Protein AF-A0A8D8J1U3-F1 (afdb_monomer_lite)

Organism: Culex pipiens (NCBI:txid7175)

Structure (mmCIF, N/CA/C/O backbone):
data_AF-A0A8D8J1U3-F1
#
_entry.id   AF-A0A8D8J1U3-F1
#
loop_
_atom_site.group_PDB
_atom_site.id
_atom_site.type_symbol
_atom_site.label_atom_id
_atom_site.label_alt_id
_atom_site.label_comp_id
_atom_site.label_asym_id
_atom_site.label_entity_id
_atom_site.label_seq_id
_atom_site.pdbx_PDB_ins_code
_atom_site.Cartn_x
_atom_site.Cartn_y
_atom_site.Cartn_z
_atom_site.occupancy
_atom_site.B_iso_or_equiv
_atom_site.auth_seq_id
_atom_site.auth_comp_id
_atom_site.auth_asym_id
_atom_site.auth_atom_id
_atom_site.pdbx_PDB_model_num
ATOM 1 N N . LEU A 1 1 ? -10.192 8.314 41.904 1.00 69.25 1 LEU A N 1
ATOM 2 C CA . LEU A 1 1 ? -10.996 7.248 41.257 1.00 69.25 1 LEU A CA 1
ATOM 3 C C . LEU A 1 1 ? -12.401 7.172 41.853 1.00 69.25 1 LEU A C 1
ATOM 5 O O . LEU A 1 1 ? -13.359 7.130 41.095 1.00 69.25 1 LEU A O 1
ATOM 9 N N . GLU A 1 2 ? -12.532 7.278 43.176 1.00 72.19 2 GLU A N 1
ATOM 10 C CA . GLU A 1 2 ? -13.801 7.227 43.930 1.00 72.19 2 GLU A CA 1
ATOM 11 C C . GLU A 1 2 ? -14.881 8.234 43.493 1.00 72.19 2 GLU A C 1
ATOM 13 O O . GLU A 1 2 ? -16.067 7.932 43.546 1.00 72.19 2 GLU A O 1
ATOM 18 N N . LEU A 1 3 ? -14.495 9.419 43.008 1.00 74.94 3 LEU A N 1
ATOM 19 C CA . LEU A 1 3 ? -15.445 10.458 42.583 1.00 74.94 3 LEU A CA 1
ATOM 20 C C . LEU A 1 3 ? -15.990 10.263 41.161 1.00 74.94 3 LEU A C 1
ATOM 22 O O . LEU A 1 3 ? -16.929 10.961 40.770 1.00 74.94 3 LEU A O 1
ATOM 26 N N . ILE A 1 4 ? -15.405 9.354 40.372 1.00 74.81 4 ILE A N 1
ATOM 27 C CA . ILE A 1 4 ? -15.775 9.169 38.964 1.00 74.81 4 ILE A CA 1
ATOM 28 C C . ILE A 1 4 ? -17.198 8.597 38.834 1.00 74.81 4 ILE A C 1
ATOM 30 O O . ILE A 1 4 ? -17.978 9.230 38.126 1.00 74.81 4 ILE A O 1
ATOM 34 N N . PRO A 1 5 ? -17.604 7.511 39.533 1.00 72.62 5 PRO A N 1
ATOM 35 C CA . PRO A 1 5 ? -18.953 6.941 39.415 1.00 72.62 5 PRO A CA 1
ATOM 36 C C . PRO A 1 5 ? -20.090 7.943 39.656 1.00 72.62 5 PRO A C 1
ATOM 38 O O . PRO A 1 5 ? -21.087 7.920 38.943 1.00 72.62 5 PRO A O 1
ATOM 41 N N . GLY A 1 6 ? -19.926 8.861 40.615 1.00 74.31 6 GLY A N 1
ATOM 42 C CA . GLY A 1 6 ? -20.932 9.881 40.935 1.00 74.31 6 GLY A CA 1
ATOM 43 C C . GLY A 1 6 ? -20.959 11.080 39.982 1.00 74.31 6 GLY A C 1
ATOM 44 O O . GLY A 1 6 ? -21.866 11.902 40.064 1.00 74.31 6 GLY A O 1
ATOM 45 N N . ASN A 1 7 ? -19.975 11.212 39.086 1.00 81.50 7 ASN A N 1
ATOM 46 C CA . ASN A 1 7 ? -19.826 12.378 38.212 1.00 81.50 7 ASN A CA 1
ATOM 47 C C . ASN A 1 7 ? -19.706 12.028 36.720 1.00 81.50 7 ASN A C 1
ATOM 49 O O . ASN A 1 7 ? -19.487 12.942 35.931 1.00 81.50 7 ASN A O 1
ATOM 53 N N . VAL A 1 8 ? -19.868 10.759 36.307 1.00 79.94 8 VAL A N 1
ATOM 54 C CA . VAL A 1 8 ? -19.662 10.300 34.908 1.00 79.94 8 VAL A CA 1
ATOM 55 C C . VAL A 1 8 ? -20.459 11.124 33.884 1.00 79.94 8 VAL A C 1
ATOM 57 O O . VAL A 1 8 ? -19.970 11.385 32.787 1.00 79.94 8 VAL A O 1
ATOM 60 N N . SER A 1 9 ? -21.644 11.612 34.260 1.00 78.19 9 SER A N 1
ATOM 61 C CA . SER A 1 9 ? -22.495 12.463 33.417 1.00 78.19 9 SER A CA 1
ATOM 62 C C . SER A 1 9 ? -21.903 13.849 33.116 1.00 78.19 9 SER A C 1
ATOM 64 O O . SER A 1 9 ? -22.284 14.476 32.126 1.00 78.19 9 SER A O 1
ATOM 66 N N . LYS A 1 10 ? -20.939 14.334 33.912 1.00 84.00 10 LYS A N 1
ATOM 67 C CA . LYS A 1 10 ? -20.234 15.611 33.703 1.00 84.00 10 LYS A CA 1
ATOM 68 C C . LYS A 1 10 ? -19.134 15.447 32.652 1.00 84.00 10 LYS A C 1
ATOM 70 O O . LYS A 1 10 ? -17.944 15.412 32.967 1.00 84.00 10 LYS A O 1
ATOM 75 N N . LYS A 1 11 ? -19.549 15.341 31.386 1.00 78.62 11 LYS A N 1
ATOM 76 C CA . LYS A 1 11 ? -18.691 15.000 30.231 1.00 78.62 11 LYS A CA 1
ATOM 77 C C . LYS A 1 11 ? -17.462 15.898 30.096 1.00 78.62 11 LYS A C 1
ATOM 79 O O . LYS A 1 11 ? -16.369 15.393 29.863 1.00 78.62 11 LYS A O 1
ATOM 84 N N . GLU A 1 12 ? -17.636 17.200 30.301 1.00 81.38 12 GLU A N 1
ATOM 85 C CA . GLU A 1 12 ? -16.571 18.206 30.178 1.00 81.38 12 GLU A CA 1
ATOM 86 C C . GLU A 1 12 ? -15.491 18.088 31.260 1.00 81.38 12 GLU A C 1
ATOM 88 O O . GLU A 1 12 ? -14.360 18.507 31.047 1.00 81.38 12 GLU A O 1
ATOM 93 N N . LEU A 1 13 ? -15.814 17.472 32.401 1.00 83.12 13 LEU A N 1
ATOM 94 C CA . LEU A 1 13 ? -14.871 17.262 33.495 1.00 83.12 13 LEU A CA 1
ATOM 95 C C . LEU A 1 13 ? -14.244 15.867 33.426 1.00 83.12 13 LEU A C 1
ATOM 97 O O . LEU A 1 13 ? -13.027 15.714 33.493 1.00 83.12 13 LEU A O 1
ATOM 101 N N . ILE A 1 14 ? -15.076 14.833 33.290 1.00 85.38 14 ILE A N 1
ATOM 102 C CA . ILE A 1 14 ? -14.622 13.445 33.394 1.00 85.38 14 ILE A CA 1
ATOM 103 C C . ILE A 1 14 ? -13.791 13.034 32.186 1.00 85.38 14 ILE A C 1
ATOM 105 O O . ILE A 1 14 ? -12.773 12.369 32.357 1.00 85.38 14 ILE A O 1
ATOM 109 N N . TYR A 1 15 ? -14.174 13.436 30.974 1.00 83.69 15 TYR A N 1
ATOM 110 C CA . TYR A 1 15 ? -13.495 12.964 29.768 1.00 83.69 15 TYR A CA 1
ATOM 111 C C . TYR A 1 15 ? -12.031 13.447 29.674 1.00 83.69 15 TYR A C 1
ATOM 113 O O . TYR A 1 15 ? -11.146 12.608 29.468 1.00 83.69 15 TYR A O 1
ATOM 121 N N . PRO A 1 16 ? -11.719 14.738 29.923 1.00 87.12 16 PRO A N 1
ATOM 122 C CA . PRO A 1 16 ? -10.331 15.197 29.985 1.00 87.12 16 PRO A CA 1
ATOM 123 C C . PRO A 1 16 ? -9.544 14.606 31.159 1.00 87.12 16 PRO A C 1
ATOM 125 O O . PRO A 1 16 ? -8.379 14.237 31.000 1.00 87.12 16 PRO A O 1
ATOM 128 N N . LEU A 1 17 ? -10.174 14.435 32.329 1.00 87.25 17 LEU A N 1
ATOM 129 C CA . LEU A 1 17 ? -9.529 13.783 33.474 1.00 87.25 17 LEU A CA 1
ATOM 130 C C . LEU A 1 17 ? -9.151 12.332 33.165 1.00 87.25 17 LEU A C 1
ATOM 132 O O . LEU A 1 17 ? -8.062 11.897 33.534 1.00 87.25 17 LEU A O 1
ATOM 136 N N . MET A 1 18 ? -10.004 11.598 32.444 1.00 87.06 18 MET A N 1
ATOM 137 C CA . MET A 1 18 ? -9.681 10.251 31.973 1.00 87.06 18 MET A CA 1
ATOM 138 C C . MET A 1 18 ? -8.465 10.263 31.044 1.00 87.06 18 MET A C 1
ATOM 140 O O . MET A 1 18 ? -7.587 9.415 31.183 1.00 87.06 18 MET A O 1
ATOM 144 N N . ASN A 1 19 ? -8.371 11.243 30.142 1.00 88.06 19 ASN A N 1
ATOM 145 C CA . ASN A 1 19 ? -7.230 11.393 29.238 1.00 88.06 19 ASN A CA 1
ATOM 146 C C . ASN A 1 19 ? -5.912 11.566 30.006 1.00 88.06 19 ASN A C 1
ATOM 148 O O . ASN A 1 19 ? -4.945 10.847 29.750 1.00 88.06 19 ASN A O 1
ATOM 152 N N . VAL A 1 20 ? -5.903 12.448 31.009 1.00 88.81 20 VAL A N 1
ATOM 153 C CA . VAL A 1 20 ? -4.740 12.660 31.885 1.00 88.81 20 VAL A CA 1
ATOM 154 C C . VAL A 1 20 ? -4.438 11.414 32.722 1.00 88.81 20 VAL A C 1
ATOM 156 O O . VAL A 1 20 ? -3.278 11.021 32.843 1.00 88.81 20 VAL A O 1
ATOM 159 N N . ALA A 1 21 ? -5.460 10.753 33.270 1.00 87.94 21 ALA A N 1
ATOM 160 C CA . ALA A 1 21 ? -5.293 9.544 34.072 1.00 87.94 21 ALA A CA 1
ATOM 161 C C . ALA A 1 21 ? -4.656 8.399 33.265 1.00 87.94 21 ALA A C 1
ATOM 163 O O . ALA A 1 21 ? -3.746 7.729 33.756 1.00 87.94 21 ALA A O 1
ATOM 164 N N . PHE A 1 22 ? -5.067 8.209 32.008 1.00 89.62 22 PHE A N 1
ATOM 165 C CA . PHE A 1 22 ? -4.421 7.252 31.110 1.00 89.62 22 PHE A CA 1
ATOM 166 C C . PHE A 1 22 ? -2.987 7.655 30.768 1.00 89.62 22 PHE A C 1
ATOM 168 O O . PHE A 1 22 ? -2.094 6.813 30.824 1.00 89.62 22 PHE A O 1
ATOM 175 N N . GLN A 1 23 ? -2.736 8.938 30.493 1.00 88.50 23 GLN A N 1
ATOM 176 C CA . GLN A 1 23 ? -1.386 9.437 30.217 1.00 88.50 23 GLN A CA 1
ATOM 177 C C . GLN A 1 23 ? -0.432 9.223 31.404 1.00 88.50 23 GLN A C 1
ATOM 179 O O . GLN A 1 23 ? 0.741 8.906 31.219 1.00 88.50 23 GLN A O 1
ATOM 184 N N . LYS A 1 24 ? -0.936 9.352 32.635 1.00 89.44 24 LYS A N 1
ATOM 185 C CA . LYS A 1 24 ? -0.189 9.102 33.876 1.00 89.44 24 LYS A CA 1
ATOM 186 C C . LYS A 1 24 ? -0.182 7.632 34.300 1.00 89.44 24 LYS A C 1
ATOM 188 O O . LYS A 1 24 ? 0.316 7.325 35.376 1.00 89.44 24 LYS A O 1
ATOM 193 N N . SER A 1 25 ? -0.686 6.722 33.460 1.00 85.06 25 SER A N 1
ATOM 194 C CA . SER A 1 25 ? -0.723 5.278 33.730 1.00 85.06 25 SER A CA 1
ATOM 195 C C . SER A 1 25 ? -1.452 4.904 35.032 1.00 85.06 25 SER A C 1
ATOM 197 O O . SER A 1 25 ? -1.127 3.898 35.652 1.00 85.06 25 SER A O 1
ATOM 199 N N . VAL A 1 26 ? -2.468 5.676 35.437 1.00 83.81 26 VAL A N 1
ATOM 200 C CA . VAL A 1 26 ? -3.257 5.416 36.662 1.00 83.81 26 VAL A CA 1
ATOM 201 C C . VAL A 1 26 ? -3.980 4.066 36.588 1.00 83.81 26 VAL A C 1
ATOM 203 O O . VAL A 1 26 ? -4.122 3.375 37.588 1.00 83.81 26 VAL A O 1
ATOM 206 N N . PHE A 1 27 ? -4.381 3.653 35.385 1.00 81.06 27 PHE A N 1
ATOM 207 C CA . PHE A 1 27 ? -5.052 2.378 35.123 1.00 81.06 27 PHE A CA 1
ATOM 208 C C . PHE A 1 27 ? -4.084 1.278 34.655 1.00 81.06 27 PHE A C 1
ATOM 210 O O . PHE A 1 27 ? -4.455 0.442 33.836 1.00 81.06 27 PHE A O 1
ATOM 217 N N . LYS A 1 28 ? -2.808 1.289 35.063 1.00 74.56 28 LYS A N 1
ATOM 218 C CA . LYS A 1 28 ? -1.838 0.286 34.578 1.00 74.56 28 LYS A CA 1
ATOM 219 C C . LYS A 1 28 ? -2.132 -1.125 35.098 1.00 74.56 28 LYS A C 1
ATOM 221 O O . LYS A 1 28 ? -1.905 -2.085 34.372 1.00 74.56 28 LYS A O 1
ATOM 226 N N . GLU A 1 29 ? -2.656 -1.234 36.314 1.00 73.88 29 GLU A N 1
ATOM 227 C CA . GLU A 1 29 ? -3.068 -2.503 36.916 1.00 73.88 29 GLU A CA 1
ATOM 228 C C . GLU A 1 29 ? -4.537 -2.795 36.585 1.00 73.88 29 GLU A C 1
ATOM 230 O O . GLU A 1 29 ? -5.419 -1.966 36.832 1.00 73.88 29 GLU A O 1
ATOM 235 N N . ASP A 1 30 ? -4.810 -3.975 36.026 1.00 70.31 30 ASP A N 1
ATOM 236 C CA . ASP A 1 30 ? -6.160 -4.424 35.671 1.00 70.31 30 ASP A CA 1
ATOM 237 C C . ASP A 1 30 ? -6.896 -4.985 36.899 1.00 70.31 30 ASP A C 1
ATOM 239 O O . ASP A 1 30 ? -7.202 -6.176 36.982 1.00 70.31 30 ASP A O 1
ATOM 243 N N . SER A 1 31 ? -7.195 -4.117 37.869 1.00 81.31 31 SER A N 1
ATOM 244 C CA . SER A 1 31 ? -8.085 -4.469 38.977 1.00 81.31 31 SER A CA 1
ATOM 245 C C . SER A 1 31 ? -9.537 -4.581 38.490 1.00 81.31 31 SER A C 1
ATOM 247 O O . SER A 1 31 ? -9.969 -3.878 37.570 1.00 81.31 31 SER A O 1
ATOM 249 N N . GLU A 1 32 ? -10.329 -5.457 39.114 1.00 80.56 32 GLU A N 1
ATOM 250 C CA . GLU A 1 32 ? -11.758 -5.594 38.788 1.00 80.56 32 GLU A CA 1
ATOM 251 C C . GLU A 1 32 ? -12.541 -4.292 39.031 1.00 80.56 32 GLU A C 1
ATOM 253 O O . GLU A 1 32 ? -13.491 -3.980 38.310 1.00 80.56 32 GLU A O 1
ATOM 258 N N . GLU A 1 33 ? -12.104 -3.478 39.991 1.00 81.56 33 GLU A N 1
ATOM 259 C CA . GLU A 1 33 ? -12.660 -2.146 40.235 1.00 81.56 33 GLU A CA 1
ATOM 260 C C . GLU A 1 33 ? -12.375 -1.188 39.075 1.00 81.56 33 GLU A C 1
ATOM 262 O O . GLU A 1 33 ? -13.284 -0.493 38.612 1.00 81.56 33 GLU A O 1
ATOM 267 N N . HIS A 1 34 ? -11.148 -1.195 38.540 1.00 84.88 34 HIS A N 1
ATOM 268 C CA . HIS A 1 34 ? -10.800 -0.413 37.356 1.00 84.88 34 HIS A CA 1
ATOM 269 C C . HIS A 1 34 ? -11.624 -0.850 36.144 1.00 84.88 34 HIS A C 1
ATOM 271 O O . HIS A 1 34 ? -12.160 0.005 35.440 1.00 84.88 34 HIS A O 1
ATOM 277 N N . LYS A 1 35 ? -11.801 -2.157 35.918 1.00 84.00 35 LYS A N 1
ATOM 278 C CA . LYS A 1 35 ? -12.619 -2.661 34.801 1.00 84.00 35 LYS A CA 1
ATOM 279 C C . LYS A 1 35 ? -14.074 -2.212 34.902 1.00 84.00 35 LYS A C 1
ATOM 281 O O . LYS A 1 35 ? -14.620 -1.718 33.916 1.00 84.00 35 LYS A O 1
ATOM 286 N N . LYS A 1 36 ? -14.692 -2.330 36.084 1.00 85.62 36 LYS A N 1
ATOM 287 C CA . LYS A 1 36 ? -16.069 -1.861 36.318 1.00 85.62 36 LYS A CA 1
ATOM 288 C C . LYS A 1 36 ? -16.195 -0.361 36.079 1.00 85.62 36 LYS A C 1
ATOM 290 O O . LYS A 1 36 ? -17.097 0.070 35.366 1.00 85.62 36 LYS A O 1
ATOM 295 N N . LEU A 1 37 ? -15.268 0.424 36.625 1.00 86.06 37 LEU A N 1
ATOM 296 C CA . LEU A 1 37 ? -15.264 1.873 36.463 1.00 86.06 37 LEU A CA 1
ATOM 297 C C . LEU A 1 37 ? -15.149 2.283 34.992 1.00 86.06 37 LEU A C 1
ATOM 299 O O . LEU A 1 37 ? -15.943 3.087 34.503 1.00 86.06 37 LEU A O 1
ATOM 303 N N . LEU A 1 38 ? -14.174 1.710 34.285 1.00 87.94 38 LEU A N 1
ATOM 304 C CA . LEU A 1 38 ? -13.953 1.972 32.869 1.00 87.94 38 LEU A CA 1
ATOM 305 C C . LEU A 1 38 ? -15.145 1.521 32.018 1.00 87.94 38 LEU A C 1
ATOM 307 O O . LEU A 1 38 ? -15.498 2.216 31.072 1.00 87.94 38 LEU A O 1
ATOM 311 N N . GLY A 1 39 ? -15.808 0.420 32.382 1.00 87.31 39 GLY A N 1
ATOM 312 C CA . GLY A 1 39 ? -17.051 -0.027 31.752 1.00 87.31 39 GLY A CA 1
ATOM 313 C C . GLY A 1 39 ? -18.181 0.998 31.883 1.00 87.31 39 GLY A C 1
ATOM 314 O O . GLY A 1 39 ? -18.812 1.343 30.885 1.00 87.31 39 GLY A O 1
ATOM 315 N N . THR A 1 40 ? -18.398 1.549 33.081 1.00 87.06 40 THR A N 1
ATOM 316 C CA . THR A 1 40 ? -19.396 2.611 33.311 1.00 87.06 40 THR A CA 1
ATOM 317 C C . THR A 1 40 ? -19.084 3.862 32.491 1.00 87.06 40 THR A C 1
ATOM 319 O O . THR A 1 40 ? -19.964 4.403 31.823 1.00 87.06 40 THR A O 1
ATOM 322 N N . VAL A 1 41 ? -17.819 4.291 32.490 1.00 87.62 41 VAL A N 1
ATOM 323 C CA . VAL A 1 41 ? -17.342 5.426 31.686 1.00 87.62 41 VAL A CA 1
ATOM 324 C C . VAL A 1 41 ? -17.565 5.155 30.196 1.00 87.62 41 VAL A C 1
ATOM 326 O O . VAL A 1 41 ? -18.148 5.978 29.494 1.00 87.62 41 VAL A O 1
ATOM 329 N N . TYR A 1 42 ? -17.159 3.987 29.702 1.00 89.69 42 TYR A N 1
ATOM 330 C CA . TYR A 1 42 ? -17.329 3.611 28.303 1.00 89.69 42 TYR A CA 1
ATOM 331 C C . TYR A 1 42 ? -18.798 3.637 27.880 1.00 89.69 42 TYR A C 1
ATOM 333 O O . TYR A 1 42 ? -19.106 4.230 26.850 1.00 89.69 42 TYR A O 1
ATOM 341 N N . ASN A 1 43 ? -19.705 3.068 28.675 1.00 89.19 43 ASN A N 1
ATOM 342 C CA . ASN A 1 43 ? -21.131 3.027 28.349 1.00 89.19 43 ASN A CA 1
ATOM 343 C C . ASN A 1 43 ? -21.739 4.429 28.187 1.00 89.19 43 ASN A C 1
ATOM 345 O O . ASN A 1 43 ? -22.501 4.650 27.246 1.00 89.19 43 ASN A O 1
ATOM 349 N N . GLU A 1 44 ? -21.345 5.391 29.025 1.00 88.75 44 GLU A N 1
ATOM 350 C CA . GLU A 1 44 ? -21.799 6.785 28.912 1.00 88.75 44 GLU A CA 1
ATOM 351 C C . GLU A 1 44 ? -21.265 7.478 27.642 1.00 88.75 44 GLU A C 1
ATOM 353 O O . GLU A 1 44 ? -21.970 8.249 26.980 1.00 88.75 44 GLU A O 1
ATOM 358 N N . PHE A 1 45 ? -20.012 7.199 27.263 1.00 88.69 45 PHE A N 1
ATOM 359 C CA . PHE A 1 45 ? -19.344 7.858 26.133 1.00 88.69 45 PHE A CA 1
ATOM 360 C C . PHE A 1 45 ? -19.438 7.092 24.803 1.00 88.69 45 PHE A C 1
ATOM 362 O O . PHE A 1 45 ? -19.083 7.638 23.756 1.00 88.69 45 PHE A O 1
ATOM 369 N N . LYS A 1 46 ? -19.969 5.864 24.800 1.00 88.81 46 LYS A N 1
ATOM 370 C CA . LYS A 1 46 ? -20.035 4.954 23.643 1.00 88.81 46 LYS A CA 1
ATOM 371 C C . LYS A 1 46 ? -20.670 5.587 22.406 1.00 88.81 46 LYS A C 1
ATOM 373 O O . LYS A 1 46 ? -20.128 5.489 21.308 1.00 88.81 46 LYS A O 1
ATOM 378 N N . SER A 1 47 ? -21.796 6.281 22.576 1.00 87.44 47 SER A N 1
ATOM 379 C CA . SER A 1 47 ? -22.484 6.974 21.474 1.00 87.44 47 SER A CA 1
ATOM 380 C C . SER A 1 47 ? -21.607 8.055 20.830 1.00 87.44 47 SER A C 1
ATOM 382 O O . SER A 1 47 ? -21.574 8.194 19.606 1.00 87.44 47 SER A O 1
ATOM 384 N N . GLY A 1 48 ? -20.854 8.797 21.647 1.00 86.94 48 GLY A N 1
ATOM 385 C CA . GLY A 1 48 ? -19.910 9.805 21.173 1.00 86.94 48 GLY A CA 1
ATOM 386 C C . GLY A 1 48 ? -18.717 9.187 20.451 1.00 86.94 48 GLY A C 1
ATOM 387 O O . GLY A 1 48 ? -18.408 9.611 19.343 1.00 86.94 48 GLY A O 1
ATOM 388 N N . LEU A 1 49 ? -18.128 8.131 21.020 1.00 87.88 49 LEU A N 1
ATOM 389 C CA . LEU A 1 49 ? -17.041 7.362 20.405 1.00 87.88 49 LEU A CA 1
ATOM 390 C C . LEU A 1 49 ? -17.430 6.821 19.026 1.00 87.88 49 LEU A C 1
ATOM 392 O O . LEU A 1 49 ? -16.716 7.050 18.052 1.00 87.88 49 LEU A O 1
ATOM 396 N N . ASN A 1 50 ? -18.596 6.181 18.914 1.00 88.38 50 ASN A N 1
ATOM 397 C CA . ASN A 1 50 ? -19.082 5.650 17.640 1.00 88.38 50 ASN A CA 1
ATOM 398 C C . ASN A 1 50 ? -19.290 6.762 16.600 1.00 88.38 50 ASN A C 1
ATOM 400 O O . ASN A 1 50 ? -18.938 6.590 15.434 1.00 88.38 50 ASN A O 1
ATOM 404 N N . LYS A 1 51 ? -19.783 7.940 17.011 1.00 87.50 51 LYS A N 1
ATOM 405 C CA . LYS A 1 51 ? -19.872 9.109 16.120 1.00 87.50 51 LYS A CA 1
ATOM 406 C C . LYS A 1 51 ? -18.494 9.622 15.698 1.00 87.50 51 LYS A C 1
ATOM 408 O O . LYS A 1 51 ? -18.332 9.955 14.531 1.00 87.50 51 LYS A O 1
ATOM 413 N N . THR A 1 52 ? -17.513 9.660 16.599 1.00 87.19 52 THR A N 1
ATOM 414 C CA . THR A 1 52 ? -16.121 10.042 16.292 1.00 87.19 52 THR A CA 1
ATOM 415 C C . THR A 1 52 ? -15.497 9.118 15.253 1.00 87.19 52 THR A C 1
ATOM 417 O O . THR A 1 52 ? -14.789 9.582 14.363 1.00 87.19 52 THR A O 1
ATOM 420 N N . ILE A 1 53 ? -15.797 7.821 15.332 1.00 88.25 53 ILE A N 1
ATOM 421 C CA . ILE A 1 53 ? -15.292 6.821 14.394 1.00 88.25 53 ILE A CA 1
ATOM 422 C C . ILE A 1 53 ? -16.015 6.916 13.044 1.00 88.25 53 ILE A C 1
ATOM 424 O O . ILE A 1 53 ? -15.361 6.915 12.010 1.00 88.25 53 ILE A O 1
ATOM 428 N N . GLU A 1 54 ? -17.344 7.015 13.004 1.00 86.88 54 GLU A N 1
ATOM 429 C CA . GLU A 1 54 ? -18.085 6.990 11.732 1.00 86.88 54 GLU A CA 1
ATOM 430 C C . GLU A 1 54 ? -18.143 8.345 11.021 1.00 86.88 54 GLU A C 1
ATOM 432 O O . GLU A 1 54 ? -18.125 8.407 9.795 1.00 86.88 54 GLU A O 1
ATOM 437 N N . LYS A 1 55 ? -18.274 9.436 11.780 1.00 85.69 55 LYS A N 1
ATOM 438 C CA . LYS A 1 55 ? -18.511 10.798 11.279 1.00 85.69 55 LYS A CA 1
ATOM 439 C C . LYS A 1 55 ? -17.735 11.809 12.131 1.00 85.69 55 LYS A C 1
ATOM 441 O O . LYS A 1 55 ? -18.356 12.602 12.848 1.00 85.69 55 LYS A O 1
ATOM 446 N N . PRO A 1 56 ? -16.396 11.838 12.035 1.00 83.06 56 PRO A N 1
ATOM 447 C CA . PRO A 1 56 ? -15.548 12.688 12.874 1.00 83.06 56 PRO A CA 1
ATOM 448 C C . PRO A 1 56 ? -15.895 14.184 12.794 1.00 83.06 56 PRO A C 1
ATOM 450 O O . PRO A 1 56 ? -15.795 14.906 13.785 1.00 83.06 56 PRO A O 1
ATOM 453 N N . GLY A 1 57 ? -16.375 14.662 11.640 1.00 80.81 57 GLY A N 1
ATOM 454 C CA . GLY A 1 57 ? -16.826 16.049 11.469 1.00 80.81 57 GLY A CA 1
ATOM 455 C C . GLY A 1 57 ? -18.039 16.429 12.332 1.00 80.81 57 GLY A C 1
ATOM 456 O O . GLY A 1 57 ? -18.187 17.592 12.686 1.00 80.81 57 GLY A O 1
ATOM 457 N N . LYS A 1 58 ? -18.880 15.457 12.711 1.00 82.94 58 LYS A N 1
ATOM 458 C CA . LYS A 1 58 ? -20.074 15.659 13.554 1.00 82.94 58 LYS A CA 1
ATOM 459 C C . LYS A 1 58 ? -19.832 15.324 15.027 1.00 82.94 58 LYS A C 1
ATOM 461 O O . LYS A 1 58 ? -20.747 15.452 15.840 1.00 82.94 58 LYS A O 1
ATOM 466 N N . ALA A 1 59 ? -18.642 14.836 15.367 1.00 83.38 59 ALA A N 1
ATOM 467 C CA . ALA A 1 59 ? -18.288 14.501 16.734 1.00 83.38 59 ALA A CA 1
ATOM 468 C C . ALA A 1 59 ? -17.915 15.756 17.530 1.00 83.38 59 ALA A C 1
ATOM 470 O O . ALA A 1 59 ? -17.322 16.696 16.998 1.00 83.38 59 ALA A O 1
ATOM 471 N N . ALA A 1 60 ? -18.260 15.755 18.819 1.00 82.31 60 ALA A N 1
ATOM 472 C CA . ALA A 1 60 ? -17.937 16.855 19.719 1.00 82.31 60 ALA A CA 1
ATOM 473 C C . ALA A 1 60 ? -16.414 17.021 19.870 1.00 82.31 60 ALA A C 1
ATOM 475 O O . ALA A 1 60 ? -15.674 16.034 19.893 1.00 82.31 60 ALA A O 1
ATOM 476 N N . VAL A 1 61 ? -15.963 18.270 20.018 1.00 85.88 61 VAL A N 1
ATOM 477 C CA . VAL A 1 61 ? -14.536 18.643 20.100 1.00 85.88 61 VAL A CA 1
ATOM 478 C C . VAL A 1 61 ? -13.810 17.900 21.225 1.00 85.88 61 VAL A C 1
ATOM 480 O O . VAL A 1 61 ? -12.680 17.460 21.030 1.00 85.88 61 VAL A O 1
ATOM 483 N N . ILE A 1 62 ? -14.503 17.620 22.335 1.00 85.81 62 ILE A N 1
ATOM 484 C CA . ILE A 1 62 ? -13.974 16.849 23.470 1.00 85.81 62 ILE A CA 1
ATOM 485 C C . ILE A 1 62 ? -13.355 15.502 23.064 1.00 85.81 62 ILE A C 1
ATOM 487 O O . ILE A 1 62 ? -12.371 15.078 23.664 1.00 85.81 62 ILE A O 1
ATOM 491 N N . TYR A 1 63 ? -13.880 14.834 22.031 1.00 85.19 63 TYR A N 1
ATOM 492 C CA . TYR A 1 63 ? -13.337 13.561 21.556 1.00 85.19 63 TYR A CA 1
ATOM 493 C C . TYR A 1 63 ? -12.108 13.758 20.668 1.00 85.19 63 TYR A C 1
ATOM 495 O O . TYR A 1 63 ? -11.263 12.873 20.600 1.00 85.19 63 TYR A O 1
ATOM 503 N N . LYS A 1 64 ? -11.980 14.909 20.005 1.00 83.69 64 LYS A N 1
ATOM 504 C CA . LYS A 1 64 ? -10.821 15.231 19.164 1.00 83.69 64 LYS A CA 1
ATOM 505 C C . LYS A 1 64 ? -9.604 15.597 20.010 1.00 83.69 64 LYS A C 1
ATOM 507 O O . LYS A 1 64 ? -8.496 15.196 19.681 1.00 83.69 64 LYS A O 1
ATOM 512 N N . GLU A 1 65 ? -9.816 16.304 21.116 1.00 86.62 65 GLU A N 1
ATOM 513 C CA . GLU A 1 65 ? -8.739 16.754 22.009 1.00 86.62 65 GLU A CA 1
ATOM 514 C C . GLU A 1 65 ? -8.209 15.632 22.916 1.00 86.62 65 GLU A C 1
ATOM 516 O O . GLU A 1 65 ? -7.028 15.596 23.254 1.00 86.62 65 GLU A O 1
ATOM 521 N N . ASN A 1 66 ? -9.056 14.662 23.270 1.00 88.44 66 ASN A N 1
ATOM 522 C CA . ASN A 1 66 ? -8.740 13.623 24.255 1.00 88.44 66 ASN A CA 1
ATOM 523 C C . ASN A 1 66 ? -8.479 12.253 23.608 1.00 88.44 66 ASN A C 1
ATOM 525 O O . ASN A 1 66 ? -9.101 11.242 23.940 1.00 88.44 66 ASN A O 1
ATOM 529 N N . THR A 1 67 ? -7.574 12.207 22.630 1.00 85.56 67 THR A N 1
ATOM 530 C CA . THR A 1 67 ? -7.328 11.011 21.797 1.00 85.56 67 THR A CA 1
ATOM 531 C C . THR A 1 67 ? -6.863 9.780 22.584 1.00 85.56 67 THR A C 1
ATOM 533 O O . THR A 1 67 ? -7.272 8.667 22.250 1.00 85.56 67 THR A O 1
ATOM 536 N N . ILE A 1 68 ? -6.085 9.959 23.658 1.00 87.19 68 ILE A N 1
ATOM 537 C CA . ILE A 1 68 ? -5.577 8.857 24.495 1.00 87.19 68 ILE A CA 1
ATOM 538 C C . ILE A 1 68 ? -6.734 8.184 25.239 1.00 87.19 68 ILE A C 1
ATOM 540 O O . ILE A 1 68 ? -6.818 6.955 25.259 1.00 87.19 68 ILE A O 1
ATOM 544 N N . ALA A 1 69 ? -7.667 8.974 25.785 1.00 87.94 69 ALA A N 1
ATOM 545 C CA . ALA A 1 69 ? -8.865 8.444 26.430 1.00 87.94 69 ALA A CA 1
ATOM 546 C C . ALA A 1 69 ? -9.696 7.595 25.464 1.00 87.94 69 ALA A C 1
ATOM 548 O O . ALA A 1 69 ? -10.072 6.477 25.810 1.00 87.94 69 ALA A O 1
ATOM 549 N N . ASN A 1 70 ? -9.933 8.086 24.241 1.00 89.75 70 ASN A N 1
ATOM 550 C CA . ASN A 1 70 ? -10.674 7.331 23.228 1.00 89.75 70 ASN A CA 1
ATOM 551 C C . ASN A 1 70 ? -10.013 5.970 22.948 1.00 89.75 70 ASN A C 1
ATOM 553 O O . ASN A 1 70 ? -10.689 4.943 22.954 1.00 89.75 70 ASN A O 1
ATOM 557 N N . GLN A 1 71 ? -8.695 5.963 22.717 1.00 87.44 71 GLN A N 1
ATOM 558 C CA . 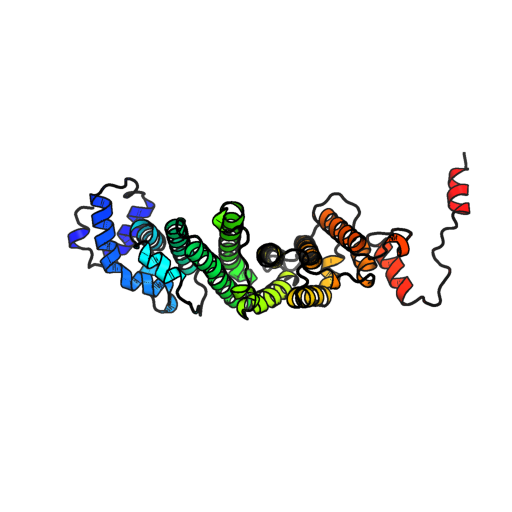GLN A 1 71 ? -7.947 4.744 22.399 1.00 87.44 71 GLN A CA 1
ATOM 559 C C . GLN A 1 71 ? -8.014 3.728 23.538 1.00 87.44 71 GLN A C 1
ATOM 561 O O . GLN A 1 71 ? -8.353 2.570 23.306 1.00 87.44 71 GLN A O 1
ATOM 566 N N . GLN A 1 72 ? -7.747 4.161 24.772 1.00 88.12 72 GLN A N 1
ATOM 567 C CA . GLN A 1 72 ? -7.731 3.270 25.930 1.00 88.12 72 GLN A CA 1
ATOM 568 C C . GLN A 1 72 ? -9.125 2.738 26.285 1.00 88.12 72 GLN A C 1
ATOM 570 O O . GLN A 1 72 ? -9.263 1.558 26.609 1.00 88.12 72 GLN A O 1
ATOM 575 N N . LEU A 1 73 ? -10.169 3.566 26.170 1.00 89.31 73 LEU A N 1
ATOM 576 C CA . LEU A 1 73 ? -11.548 3.125 26.394 1.00 89.31 73 LEU A CA 1
ATOM 577 C C . LEU A 1 73 ? -11.990 2.092 25.349 1.00 89.31 73 LEU A C 1
ATOM 579 O O . LEU A 1 73 ? -12.594 1.088 25.713 1.00 89.31 73 LEU A O 1
ATOM 583 N N . LEU A 1 74 ? -11.664 2.280 24.066 1.00 89.62 74 LEU A N 1
ATOM 584 C CA . LEU A 1 74 ? -11.976 1.279 23.038 1.00 89.62 74 LEU A CA 1
ATOM 585 C C . LEU A 1 74 ? -11.197 -0.019 23.263 1.00 89.62 74 LEU A C 1
ATOM 587 O O . LEU A 1 74 ? -11.789 -1.101 23.293 1.00 89.62 74 LEU A O 1
ATOM 591 N N . GLN A 1 75 ? -9.886 0.095 23.479 1.00 86.62 75 GLN A N 1
ATOM 592 C CA . GLN A 1 75 ? -8.999 -1.046 23.675 1.00 86.62 75 GLN A CA 1
ATOM 593 C C . GLN A 1 75 ? -9.466 -1.920 24.845 1.00 86.62 75 GLN A C 1
ATOM 595 O O . GLN A 1 75 ? -9.604 -3.136 24.696 1.00 86.62 75 GLN A O 1
ATOM 600 N N . ARG A 1 76 ? -9.795 -1.309 25.987 1.00 87.00 76 ARG A N 1
ATOM 601 C CA . ARG A 1 76 ? -10.140 -2.043 27.212 1.00 87.00 76 ARG A CA 1
ATOM 602 C C . ARG A 1 76 ? -11.618 -2.401 27.327 1.00 87.00 76 ARG A C 1
ATOM 604 O O . ARG A 1 76 ? -11.925 -3.486 27.811 1.00 87.00 76 ARG A O 1
ATOM 611 N N . CYS A 1 77 ? -12.533 -1.551 26.860 1.00 89.50 77 CYS A N 1
ATOM 612 C CA . CYS A 1 77 ? -13.957 -1.680 27.196 1.00 89.50 77 CYS A CA 1
ATOM 613 C C . CYS A 1 77 ? -14.867 -2.075 26.033 1.00 89.50 77 CYS A C 1
ATOM 615 O O . CYS A 1 77 ? -15.923 -2.642 26.294 1.00 89.50 77 CYS A O 1
ATOM 617 N N . MET A 1 78 ? -14.495 -1.820 24.770 1.00 90.88 78 MET A N 1
ATOM 618 C CA . MET A 1 78 ? -15.369 -2.180 23.645 1.00 90.88 78 MET A CA 1
ATOM 619 C C . MET A 1 78 ? -15.538 -3.707 23.567 1.00 90.88 78 MET A C 1
ATOM 621 O O . MET A 1 78 ? -14.526 -4.409 23.495 1.00 90.88 78 MET A O 1
ATOM 625 N N . PRO A 1 79 ? -16.765 -4.251 23.587 1.00 92.31 79 PRO A N 1
ATOM 626 C CA . PRO A 1 79 ? -16.974 -5.693 23.506 1.00 92.31 79 PRO A CA 1
ATOM 627 C C . PRO A 1 79 ? -16.416 -6.298 22.210 1.00 92.31 79 PRO A C 1
ATOM 629 O O . PRO A 1 79 ? -16.483 -5.688 21.144 1.00 92.31 79 PRO A O 1
ATOM 632 N N . LYS A 1 80 ? -15.864 -7.515 22.296 1.00 92.19 80 LYS A N 1
ATOM 633 C CA . LYS A 1 80 ? -15.217 -8.197 21.158 1.00 92.19 80 LYS A CA 1
ATOM 634 C C . LYS A 1 80 ? -16.167 -8.399 19.972 1.00 92.19 80 LYS A C 1
ATOM 636 O O . LYS A 1 80 ? -15.778 -8.153 18.836 1.00 92.19 80 LYS A O 1
ATOM 641 N N . ASN A 1 81 ? -17.409 -8.799 20.241 1.00 92.25 81 ASN A N 1
ATOM 642 C CA . ASN A 1 81 ? -18.465 -8.944 19.236 1.00 92.25 81 ASN A CA 1
ATOM 643 C C . ASN A 1 81 ? -18.750 -7.620 18.511 1.00 92.25 81 ASN A C 1
ATOM 645 O O . ASN A 1 81 ? -18.781 -7.598 17.287 1.00 92.25 81 ASN A O 1
ATOM 649 N N . GLU A 1 82 ? -18.838 -6.505 19.241 1.00 92.56 82 GLU A N 1
ATOM 650 C CA . GLU A 1 82 ? -19.042 -5.186 18.631 1.00 92.56 82 GLU A CA 1
ATOM 651 C C . GLU A 1 82 ? -17.873 -4.768 17.732 1.00 92.56 82 GLU A C 1
ATOM 653 O O . GLU A 1 82 ? -18.093 -4.151 16.689 1.00 92.56 82 GLU A O 1
ATOM 658 N N . CYS A 1 83 ? -16.632 -5.121 18.089 1.00 93.25 83 CYS A N 1
ATOM 659 C CA . CYS A 1 83 ? -15.479 -4.876 17.220 1.00 93.25 83 CYS A CA 1
ATOM 660 C C . CYS A 1 83 ? -15.582 -5.662 15.906 1.00 93.25 83 CYS A C 1
ATOM 662 O O . CYS A 1 83 ? -15.289 -5.117 14.842 1.00 93.25 83 CYS A O 1
ATOM 664 N N . VAL A 1 84 ? -16.000 -6.929 15.972 1.00 93.81 84 VAL A N 1
ATOM 665 C CA . VAL A 1 84 ? -16.177 -7.787 14.790 1.00 93.81 84 VAL A CA 1
ATOM 666 C C . VAL A 1 84 ? -17.316 -7.275 13.908 1.00 93.81 84 VAL A C 1
ATOM 668 O O . VAL A 1 84 ? -17.143 -7.174 12.693 1.00 93.81 84 VAL A O 1
ATOM 671 N N . ASP A 1 85 ? -18.443 -6.884 14.500 1.00 93.75 85 ASP A N 1
ATOM 672 C CA . ASP A 1 85 ? -19.577 -6.305 13.773 1.00 93.75 85 ASP A CA 1
ATOM 673 C C . ASP A 1 85 ? -19.191 -4.986 13.095 1.00 93.75 85 ASP A C 1
ATOM 675 O O . ASP A 1 85 ? -19.509 -4.757 11.925 1.00 93.75 85 ASP A O 1
ATOM 679 N N . PHE A 1 86 ? -18.429 -4.139 13.795 1.00 93.69 86 PHE A N 1
ATOM 680 C CA . PHE A 1 86 ? -17.879 -2.916 13.221 1.00 93.69 86 PHE A CA 1
ATOM 681 C C . PHE A 1 86 ? -16.937 -3.211 12.047 1.00 93.69 86 PHE A C 1
ATOM 683 O O . PHE A 1 86 ? -17.068 -2.596 10.991 1.00 93.69 86 PHE A O 1
ATOM 690 N N . ALA A 1 87 ? -16.022 -4.173 12.191 1.00 93.81 87 ALA A N 1
ATOM 691 C CA . ALA A 1 87 ? -15.065 -4.542 11.148 1.00 93.81 87 ALA A CA 1
ATOM 692 C C . ALA A 1 87 ? -15.722 -5.153 9.896 1.00 93.81 87 ALA A C 1
ATOM 694 O O . ALA A 1 87 ? -15.130 -5.150 8.817 1.00 93.81 87 ALA A O 1
ATOM 695 N N . LYS A 1 88 ? -16.950 -5.671 10.013 1.00 92.31 88 LYS A N 1
ATOM 696 C CA . LYS A 1 88 ? -17.759 -6.159 8.883 1.00 92.31 88 LYS A CA 1
ATOM 697 C C . LYS A 1 88 ? -18.575 -5.051 8.210 1.00 92.31 88 LYS A C 1
ATOM 699 O O . LYS A 1 88 ? -19.067 -5.235 7.095 1.00 92.31 88 LYS A O 1
ATOM 704 N N . LYS A 1 89 ? -18.732 -3.892 8.855 1.00 91.12 89 LYS A N 1
ATOM 705 C CA . LYS A 1 89 ? -19.523 -2.780 8.327 1.00 91.12 89 LYS A CA 1
ATOM 706 C C . LYS A 1 89 ? -18.821 -2.130 7.135 1.00 91.12 89 LYS A C 1
ATOM 708 O O . LYS A 1 89 ? -17.659 -1.736 7.204 1.00 91.12 89 LYS A O 1
ATOM 713 N N . LYS A 1 90 ? -19.568 -1.913 6.048 1.00 85.62 90 LYS A N 1
ATOM 714 C CA . LYS A 1 90 ? -19.104 -1.098 4.917 1.00 85.62 90 LYS A CA 1
ATOM 715 C C . LYS A 1 90 ? -19.144 0.380 5.300 1.00 85.62 90 LYS A C 1
ATOM 717 O O . LYS A 1 90 ? -20.197 1.016 5.271 1.00 85.62 90 LYS A O 1
ATOM 722 N N . LEU A 1 91 ? -17.990 0.913 5.687 1.00 86.31 91 LEU A N 1
ATOM 723 C CA . LEU A 1 91 ? -17.819 2.328 6.007 1.00 86.31 91 LEU A CA 1
ATOM 724 C C . LEU A 1 91 ? -17.656 3.152 4.726 1.00 86.31 91 LEU A C 1
ATOM 726 O O . LEU A 1 91 ? -17.034 2.700 3.763 1.00 86.31 91 LEU A O 1
ATOM 730 N N . LYS A 1 92 ? -18.200 4.370 4.744 1.00 86.44 92 LYS A N 1
ATOM 731 C CA . LYS A 1 92 ? -17.925 5.416 3.756 1.00 86.44 92 LYS A CA 1
ATOM 732 C C . LYS A 1 92 ? -17.240 6.564 4.477 1.00 86.44 92 LYS A C 1
ATOM 734 O O . LYS A 1 92 ? -17.818 7.119 5.411 1.00 86.44 92 LYS A O 1
ATOM 739 N N . LEU A 1 93 ? -16.010 6.858 4.080 1.00 87.56 93 LEU A N 1
ATOM 740 C CA . LEU A 1 93 ? -15.221 7.944 4.645 1.00 87.56 93 LEU A CA 1
ATOM 741 C C . LEU A 1 93 ? -15.293 9.164 3.728 1.00 87.56 93 LEU A C 1
ATOM 743 O O . LEU A 1 93 ? -15.067 9.044 2.526 1.00 87.56 93 LEU A O 1
ATOM 747 N N . ASP A 1 94 ? -15.576 10.326 4.313 1.00 82.50 94 ASP A N 1
ATOM 748 C CA . ASP A 1 94 ? -15.678 11.598 3.582 1.00 82.50 94 ASP A CA 1
ATOM 749 C C . ASP A 1 94 ? -14.479 12.525 3.854 1.00 82.50 94 ASP A C 1
ATOM 751 O O . ASP A 1 94 ? -14.201 13.442 3.085 1.00 82.50 94 ASP A O 1
ATOM 755 N N . SER A 1 95 ? -13.753 12.299 4.952 1.00 85.69 95 SER A N 1
ATOM 756 C CA . SER A 1 95 ? -12.623 13.122 5.388 1.00 85.69 95 SER A CA 1
ATOM 757 C C . SER A 1 95 ? -11.543 12.275 6.052 1.00 85.69 95 SER A C 1
ATOM 759 O O . SER A 1 95 ? -11.794 11.146 6.471 1.00 85.69 95 SER A O 1
ATOM 761 N N . ILE A 1 96 ? -10.341 12.840 6.179 1.00 85.50 96 ILE A N 1
ATOM 762 C CA . ILE A 1 96 ? -9.210 12.182 6.838 1.00 85.50 96 ILE A CA 1
ATOM 763 C C . ILE A 1 96 ? -8.925 12.858 8.156 1.00 85.50 96 ILE A C 1
ATOM 765 O O . ILE A 1 96 ? -8.555 14.028 8.203 1.00 85.50 96 ILE A O 1
ATOM 769 N N . GLU A 1 97 ? -9.005 12.062 9.210 1.00 88.81 97 GLU A N 1
ATOM 770 C CA . GLU A 1 97 ? -8.633 12.457 10.553 1.00 88.81 97 GLU A CA 1
ATOM 771 C C . GLU A 1 97 ? -7.703 11.388 11.132 1.00 88.81 97 GLU A C 1
ATOM 773 O O . GLU A 1 97 ? -8.063 10.214 11.228 1.00 88.81 97 GLU A O 1
ATOM 778 N N . VAL A 1 98 ? -6.483 11.770 11.520 1.00 88.31 98 VAL A N 1
ATOM 779 C CA . VAL A 1 98 ? -5.465 10.805 11.986 1.00 88.31 98 VAL A CA 1
ATOM 780 C C . VAL A 1 98 ? -5.923 10.079 13.251 1.00 88.31 98 VAL A C 1
ATOM 782 O O . VAL A 1 98 ? -5.687 8.881 13.405 1.00 88.31 98 VAL A O 1
ATOM 785 N N . TYR A 1 99 ? -6.626 10.770 14.153 1.00 88.25 99 TYR A N 1
ATOM 786 C CA . TYR A 1 99 ? -7.186 10.125 15.340 1.00 88.25 99 TYR A CA 1
ATOM 787 C C . TYR A 1 99 ? -8.245 9.080 14.965 1.00 88.25 99 TYR A C 1
ATOM 789 O O . TYR A 1 99 ? -8.250 8.004 15.554 1.00 88.25 99 TYR A O 1
ATOM 797 N N . GLN A 1 100 ? -9.089 9.342 13.959 1.00 91.50 100 GLN A N 1
ATOM 798 C CA . GLN A 1 100 ? -10.105 8.398 13.484 1.00 91.50 100 GLN A CA 1
ATOM 799 C C . GLN A 1 100 ? -9.442 7.126 12.948 1.00 91.50 100 GLN A C 1
ATOM 801 O O . GLN A 1 100 ? -9.842 6.027 13.330 1.00 91.50 100 GLN A O 1
ATOM 806 N N . LEU A 1 101 ? -8.389 7.272 12.133 1.00 93.31 101 LEU A N 1
ATOM 807 C CA . LEU A 1 101 ? -7.588 6.146 11.653 1.00 93.31 101 LEU A CA 1
ATOM 808 C C . LEU A 1 101 ? -7.058 5.311 12.827 1.00 93.31 101 LEU A C 1
ATOM 810 O O . LEU A 1 101 ? -7.247 4.097 12.846 1.00 93.31 101 LEU A O 1
ATOM 814 N N . LYS A 1 102 ? -6.441 5.949 13.831 1.00 92.06 102 LYS A N 1
ATOM 815 C CA . LYS A 1 102 ? -5.877 5.249 14.998 1.00 92.06 102 LYS A CA 1
ATOM 816 C C . LYS A 1 102 ? -6.942 4.472 15.778 1.00 92.06 102 LYS A C 1
ATOM 818 O O . LYS A 1 102 ? -6.701 3.322 16.134 1.00 92.06 102 LYS A O 1
ATOM 823 N N . LEU A 1 103 ? -8.122 5.061 15.991 1.00 92.38 103 LEU A N 1
ATOM 824 C CA . LEU A 1 103 ? -9.241 4.387 16.659 1.00 92.38 103 LEU A CA 1
ATOM 825 C C . LEU A 1 103 ? -9.758 3.196 15.843 1.00 92.38 103 LEU A C 1
ATOM 827 O O . LEU A 1 103 ? -9.955 2.120 16.401 1.00 92.38 103 LEU A O 1
ATOM 831 N N . MET A 1 104 ? -9.922 3.355 14.525 1.00 94.19 104 MET A N 1
ATOM 832 C CA . MET A 1 104 ? -10.328 2.250 13.651 1.00 94.19 104 MET A CA 1
ATOM 833 C C . MET A 1 104 ? -9.318 1.108 13.686 1.00 94.19 104 MET A C 1
ATOM 835 O O . MET A 1 104 ? -9.717 -0.042 13.836 1.00 94.19 104 MET A O 1
ATOM 839 N N . MET A 1 105 ? -8.018 1.403 13.584 1.00 94.94 105 MET A N 1
ATOM 840 C CA . MET A 1 105 ? -6.980 0.369 13.619 1.00 94.94 105 MET A CA 1
ATOM 841 C C . MET A 1 105 ? -7.003 -0.422 14.928 1.00 94.94 105 MET A C 1
ATOM 843 O O . MET A 1 105 ? -6.782 -1.629 14.898 1.00 94.94 105 MET A O 1
ATOM 847 N N . GLU A 1 106 ? -7.323 0.216 16.055 1.00 93.19 106 GLU A N 1
ATOM 848 C CA . GLU A 1 106 ? -7.457 -0.481 17.336 1.00 93.19 106 GLU A CA 1
ATOM 849 C C . GLU A 1 106 ? -8.672 -1.415 17.371 1.00 93.19 106 GLU A C 1
ATOM 851 O O . GLU A 1 106 ? -8.561 -2.565 17.798 1.00 93.19 106 GLU A O 1
ATOM 856 N N . ILE A 1 107 ? -9.812 -0.966 16.837 1.00 94.56 107 ILE A N 1
ATOM 857 C CA . ILE A 1 107 ? -11.011 -1.806 16.709 1.00 94.56 107 ILE A CA 1
ATOM 858 C C . ILE A 1 107 ? -10.728 -3.008 15.809 1.00 94.56 107 ILE A C 1
ATOM 860 O O . ILE A 1 107 ? -11.055 -4.136 16.173 1.00 94.56 107 ILE A O 1
ATOM 864 N N . TYR A 1 108 ? -10.078 -2.790 14.664 1.00 95.81 108 TYR A N 1
ATOM 865 C CA . TYR A 1 108 ? -9.717 -3.867 13.748 1.00 95.81 108 TYR A CA 1
ATOM 866 C C . TYR A 1 108 ? -8.728 -4.857 14.369 1.00 95.81 108 TYR A C 1
ATOM 868 O O . TYR A 1 108 ? -8.900 -6.058 14.182 1.00 95.81 108 TYR A O 1
ATOM 876 N N . ARG A 1 109 ? -7.733 -4.403 15.148 1.00 94.75 109 ARG A N 1
ATOM 877 C CA . ARG A 1 109 ? -6.824 -5.307 15.880 1.00 94.75 109 ARG A CA 1
ATOM 878 C C . ARG A 1 109 ? -7.584 -6.177 16.871 1.00 94.75 109 ARG A C 1
ATOM 880 O O . ARG A 1 109 ? -7.428 -7.395 16.855 1.00 94.75 109 ARG A O 1
ATOM 887 N N . LYS A 1 110 ? -8.463 -5.574 17.673 1.00 94.31 110 LYS A N 1
ATOM 888 C CA . LYS A 1 110 ? -9.282 -6.306 18.644 1.00 94.31 110 LYS A CA 1
ATOM 889 C C . LYS A 1 110 ? -10.250 -7.281 17.966 1.00 94.31 110 LYS A C 1
ATOM 891 O O . LYS A 1 110 ? -10.412 -8.407 18.435 1.00 94.31 110 LYS A O 1
ATOM 896 N N . ALA A 1 111 ? -10.856 -6.885 16.845 1.00 95.19 111 ALA A N 1
ATOM 897 C CA . ALA A 1 111 ? -11.701 -7.754 16.027 1.00 95.19 111 ALA A CA 1
ATOM 898 C C . ALA A 1 111 ? -10.908 -8.941 15.461 1.00 95.19 111 ALA A C 1
ATOM 900 O O . ALA A 1 111 ? -11.352 -10.082 15.564 1.00 95.19 111 ALA A O 1
ATOM 901 N N . PHE A 1 112 ? -9.714 -8.681 14.924 1.00 94.69 112 PHE A N 1
ATOM 902 C CA . PHE A 1 112 ? -8.819 -9.699 14.380 1.00 94.69 112 PHE A CA 1
ATOM 903 C C . PHE A 1 112 ? -8.404 -10.713 15.451 1.00 94.69 112 PHE A C 1
ATOM 905 O O . PHE A 1 112 ? -8.537 -11.915 15.252 1.00 94.69 112 PHE A O 1
ATOM 912 N N . GLU A 1 113 ? -7.978 -10.247 16.627 1.00 92.81 113 GLU A N 1
ATOM 913 C CA . GLU A 1 113 ? -7.626 -11.126 17.748 1.00 92.81 113 GLU A CA 1
ATOM 914 C C . GLU A 1 113 ? -8.801 -11.972 18.236 1.00 92.81 113 GLU A C 1
ATOM 916 O O . GLU A 1 113 ? -8.608 -13.115 18.646 1.00 92.81 113 GLU A O 1
ATOM 921 N N . SER A 1 114 ? -10.015 -11.427 18.164 1.00 92.44 114 SER A N 1
ATOM 922 C CA . SER A 1 114 ? -11.235 -12.127 18.570 1.00 92.44 114 SER A CA 1
ATOM 923 C C . SER A 1 114 ? -11.667 -13.208 17.578 1.00 92.44 114 SER A C 1
ATOM 925 O O . SER A 1 114 ? -12.402 -14.107 17.966 1.00 92.44 114 SER A O 1
ATOM 927 N N . CYS A 1 115 ? -11.210 -13.143 16.324 1.00 92.88 115 CYS A N 1
ATOM 928 C CA . CYS A 1 115 ? -11.574 -14.093 15.271 1.00 92.88 115 CYS A CA 1
ATOM 929 C C . CYS A 1 115 ? -10.527 -15.195 15.048 1.00 92.88 115 CYS A C 1
ATOM 931 O O . CYS A 1 115 ? -10.669 -15.954 14.099 1.00 92.88 115 CYS A O 1
ATOM 933 N N . LYS A 1 116 ? -9.475 -15.311 15.872 1.00 88.69 116 LYS A N 1
ATOM 934 C CA . LYS A 1 116 ? -8.383 -16.283 15.637 1.00 88.69 116 LYS A CA 1
ATOM 935 C C . LYS A 1 116 ? -8.845 -17.741 15.531 1.00 88.69 116 LYS A C 1
ATOM 937 O O . LYS A 1 116 ? -8.206 -18.519 14.837 1.00 88.69 116 LYS A O 1
ATOM 942 N N . GLU A 1 117 ? -9.944 -18.094 16.191 1.00 88.06 117 GLU A N 1
ATOM 943 C CA . GLU A 1 117 ? -10.520 -19.445 16.152 1.00 88.06 117 GLU A CA 1
ATOM 944 C C . GLU A 1 117 ? -11.422 -19.679 14.923 1.00 88.06 117 GLU A C 1
ATOM 946 O O . GLU A 1 117 ? -11.632 -20.821 14.525 1.00 88.06 117 GLU A O 1
ATOM 951 N N . ASP A 1 118 ? -11.915 -18.613 14.281 1.00 92.00 118 ASP A N 1
ATOM 952 C CA . ASP A 1 118 ? -12.753 -18.669 13.079 1.00 92.00 118 ASP A CA 1
ATOM 953 C C . ASP A 1 118 ? -12.002 -18.056 11.891 1.00 92.00 118 ASP A C 1
ATOM 955 O O . ASP A 1 118 ? -12.067 -16.853 11.619 1.00 92.00 118 ASP A O 1
ATOM 959 N N . ALA A 1 119 ? -11.296 -18.913 11.149 1.00 90.81 119 ALA A N 1
ATOM 960 C CA . ALA A 1 119 ? -1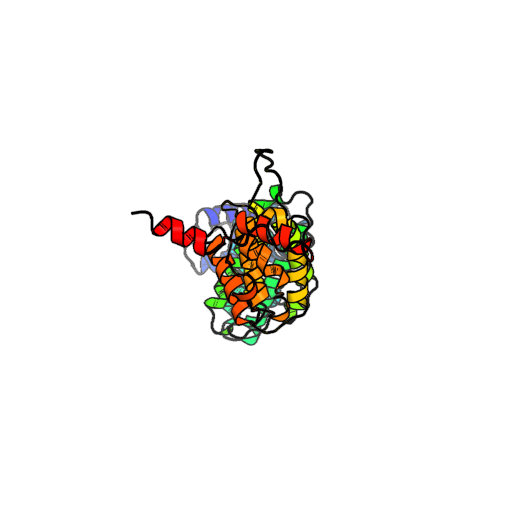0.488 -18.505 10.002 1.00 90.81 119 ALA A CA 1
ATOM 961 C C . ALA A 1 119 ? -11.295 -17.755 8.927 1.00 90.81 119 ALA A C 1
ATOM 963 O O . ALA A 1 119 ? -10.755 -16.870 8.259 1.00 90.81 119 ALA A O 1
ATOM 964 N N . THR A 1 120 ? -12.583 -18.067 8.760 1.00 91.50 120 THR A N 1
ATOM 965 C CA . THR A 1 120 ? -13.431 -17.408 7.759 1.00 91.50 120 THR A CA 1
ATOM 966 C C . THR A 1 120 ? -13.689 -15.965 8.169 1.00 91.50 120 THR A C 1
ATOM 968 O O . THR A 1 120 ? -13.448 -15.039 7.392 1.00 91.50 120 THR A O 1
ATOM 971 N N . GLN A 1 121 ? -14.110 -15.750 9.417 1.00 92.44 121 GLN A N 1
ATOM 972 C CA . GLN A 1 121 ? -14.332 -14.401 9.937 1.00 92.44 121 GLN A CA 1
ATOM 973 C C . GLN A 1 121 ? -13.038 -13.596 10.035 1.00 92.44 121 GLN A C 1
ATOM 975 O O . GLN A 1 121 ? -13.036 -12.414 9.689 1.00 92.44 121 GLN A O 1
ATOM 980 N N . LEU A 1 122 ? -11.937 -14.234 10.439 1.00 94.38 122 LEU A N 1
ATOM 981 C CA . LEU A 1 122 ? -10.614 -13.617 10.497 1.00 94.38 122 LEU A CA 1
ATOM 982 C C . LEU A 1 122 ? -10.223 -13.016 9.143 1.00 94.38 122 LEU A C 1
ATOM 984 O O . LEU A 1 122 ? -9.816 -11.856 9.075 1.00 94.38 122 LEU A O 1
ATOM 988 N N . ARG A 1 123 ? -10.380 -13.794 8.065 1.00 94.25 123 ARG A N 1
ATOM 989 C CA . ARG A 1 123 ? -10.058 -13.378 6.693 1.00 94.25 123 ARG A CA 1
ATOM 990 C C . ARG A 1 123 ? -10.918 -12.203 6.237 1.00 94.25 123 ARG A C 1
ATOM 992 O O . ARG A 1 123 ? -10.382 -11.256 5.669 1.00 94.25 123 ARG A O 1
ATOM 999 N N . VAL A 1 124 ? -12.217 -12.217 6.542 1.00 94.19 124 VAL A N 1
ATOM 1000 C CA . VAL A 1 124 ? -13.127 -11.099 6.228 1.00 94.19 124 VAL A CA 1
ATOM 1001 C C . VAL A 1 124 ? -12.707 -9.822 6.960 1.00 94.19 124 VAL A C 1
ATOM 1003 O O . VAL A 1 124 ? -12.568 -8.769 6.337 1.00 94.19 124 VAL A O 1
ATOM 1006 N N . VAL A 1 125 ? -12.461 -9.906 8.272 1.00 94.94 125 VAL A N 1
ATOM 1007 C CA . VAL A 1 125 ? -12.005 -8.764 9.083 1.00 94.94 125 VAL A CA 1
ATOM 1008 C C . VAL A 1 125 ? -10.685 -8.214 8.543 1.00 94.94 125 VAL A C 1
ATOM 1010 O O . VAL A 1 125 ? -10.547 -7.002 8.383 1.00 94.94 125 VAL A O 1
ATOM 1013 N N . TYR A 1 126 ? -9.741 -9.098 8.218 1.00 95.81 126 TYR A N 1
ATOM 1014 C CA . TYR A 1 126 ? -8.434 -8.738 7.680 1.00 95.81 126 TYR A CA 1
ATOM 1015 C C . TYR A 1 126 ? -8.536 -8.015 6.327 1.00 95.81 126 TYR A C 1
ATOM 1017 O O . TYR A 1 126 ? -7.957 -6.943 6.154 1.00 95.81 126 TYR A O 1
ATOM 1025 N N . SER A 1 127 ? -9.325 -8.539 5.386 1.00 95.06 127 SER A N 1
ATOM 1026 C CA . SER A 1 127 ? -9.542 -7.909 4.076 1.00 95.06 127 SER A CA 1
ATOM 1027 C C . SER A 1 127 ? -10.231 -6.544 4.188 1.00 95.06 127 SER A C 1
ATOM 1029 O O . SER A 1 127 ? -9.857 -5.591 3.499 1.00 95.06 127 SER A O 1
ATOM 1031 N N . ASN A 1 128 ? -11.194 -6.397 5.103 1.00 95.50 128 ASN A N 1
ATOM 1032 C CA . ASN A 1 128 ? -11.923 -5.141 5.291 1.00 95.50 128 ASN A CA 1
ATOM 1033 C C . ASN A 1 128 ? -11.049 -3.986 5.793 1.00 95.50 128 ASN A C 1
ATOM 1035 O O . ASN A 1 128 ? -11.318 -2.829 5.455 1.00 95.50 128 ASN A O 1
ATOM 1039 N N . VAL A 1 129 ? -9.968 -4.277 6.521 1.00 96.25 129 VAL A N 1
ATOM 1040 C CA . VAL A 1 129 ? -8.984 -3.257 6.906 1.00 96.25 129 VAL A CA 1
ATOM 1041 C C . VAL A 1 129 ? -8.425 -2.547 5.677 1.00 96.25 129 VAL A C 1
ATOM 1043 O O . VAL A 1 129 ? -8.372 -1.317 5.643 1.00 96.25 129 VAL A O 1
ATOM 1046 N N . PHE A 1 130 ? -8.029 -3.300 4.649 1.00 96.94 130 PHE A N 1
ATOM 1047 C CA . PHE A 1 130 ? -7.470 -2.713 3.434 1.00 96.94 130 PHE A CA 1
ATOM 1048 C C . PHE A 1 130 ? -8.506 -1.893 2.673 1.00 96.94 130 PHE A C 1
ATOM 1050 O O . PHE A 1 130 ? -8.164 -0.828 2.169 1.00 96.94 130 PHE A O 1
ATOM 1057 N N . ASN A 1 131 ? -9.779 -2.297 2.665 1.00 95.19 131 ASN A N 1
ATOM 1058 C CA . ASN A 1 131 ? -10.849 -1.477 2.091 1.00 95.19 131 ASN A CA 1
ATOM 1059 C C . ASN A 1 131 ? -10.948 -0.097 2.764 1.00 95.19 131 ASN A C 1
ATOM 1061 O O . ASN A 1 131 ? -11.129 0.913 2.081 1.00 95.19 131 ASN A O 1
ATOM 1065 N N . VAL A 1 132 ? -10.793 -0.032 4.089 1.00 95.38 132 VAL A N 1
ATOM 1066 C CA . VAL A 1 132 ? -10.768 1.235 4.840 1.00 95.38 132 VAL A CA 1
ATOM 1067 C C . VAL A 1 132 ? -9.494 2.034 4.554 1.00 95.38 132 VAL A C 1
ATOM 1069 O O . VAL A 1 132 ? -9.570 3.230 4.275 1.00 95.38 132 VAL A O 1
ATOM 1072 N N . LEU A 1 133 ? -8.325 1.392 4.565 1.00 97.19 133 LEU A N 1
ATOM 1073 C CA . LEU A 1 133 ? -7.046 2.056 4.283 1.00 97.19 133 LEU A CA 1
ATOM 1074 C C . LEU A 1 133 ? -6.991 2.626 2.858 1.00 97.19 133 LEU A C 1
ATOM 1076 O O . LEU A 1 133 ? -6.537 3.752 2.667 1.00 97.19 133 LEU A O 1
ATOM 1080 N N . LEU A 1 134 ? -7.510 1.900 1.865 1.00 97.19 134 LEU A N 1
ATOM 1081 C CA . LEU A 1 134 ? -7.607 2.371 0.481 1.00 97.19 134 LEU A CA 1
ATOM 1082 C C . LEU A 1 134 ? -8.547 3.575 0.352 1.00 97.19 134 LEU A C 1
ATOM 1084 O O . LEU A 1 134 ? -8.268 4.477 -0.436 1.00 97.19 134 LEU A O 1
ATOM 1088 N N . GLN A 1 135 ? -9.630 3.644 1.135 1.00 95.50 135 GLN A N 1
ATOM 1089 C CA . GLN A 1 135 ? -10.459 4.854 1.201 1.00 95.50 135 GLN A CA 1
ATOM 1090 C C . GLN A 1 135 ? -9.669 6.043 1.763 1.00 95.50 135 GLN A C 1
ATOM 1092 O O . GLN A 1 135 ? -9.677 7.108 1.148 1.00 95.50 135 GLN A O 1
ATOM 1097 N N . PHE A 1 136 ? -8.930 5.857 2.865 1.00 96.19 136 PHE A N 1
ATOM 1098 C CA . PHE A 1 136 ? -8.059 6.904 3.412 1.00 96.19 136 PHE A CA 1
ATOM 1099 C C . PHE A 1 136 ? -7.023 7.382 2.388 1.00 96.19 136 PHE A C 1
ATOM 1101 O O . PHE A 1 136 ? -6.881 8.586 2.188 1.00 96.19 136 PHE A O 1
ATOM 1108 N N . PHE A 1 137 ? -6.349 6.471 1.679 1.00 97.19 137 PHE A N 1
ATOM 1109 C CA . PHE A 1 137 ? -5.430 6.862 0.609 1.00 97.19 137 PHE A CA 1
ATOM 1110 C C . PHE A 1 137 ? -6.135 7.644 -0.503 1.00 97.19 137 PHE A C 1
ATOM 1112 O O . PHE A 1 137 ? -5.651 8.696 -0.904 1.00 97.19 137 PHE A O 1
ATOM 1119 N N . ASN A 1 138 ? -7.283 7.171 -0.991 1.00 96.19 138 ASN A N 1
ATOM 1120 C CA . ASN A 1 138 ? -7.995 7.827 -2.090 1.00 96.19 138 ASN A CA 1
ATOM 1121 C C . ASN A 1 138 ? -8.486 9.233 -1.744 1.00 96.19 138 ASN A C 1
ATOM 1123 O O . ASN A 1 138 ? -8.542 10.081 -2.633 1.00 96.19 138 ASN A O 1
ATOM 1127 N N . ILE A 1 139 ? -8.855 9.489 -0.488 1.00 95.06 139 ILE A N 1
ATOM 1128 C CA . ILE A 1 139 ? -9.196 10.843 -0.043 1.00 95.06 139 ILE A CA 1
ATOM 1129 C C . ILE A 1 139 ? -7.922 11.698 0.015 1.00 95.06 139 ILE A C 1
ATOM 1131 O O . ILE A 1 139 ? -7.931 12.836 -0.449 1.00 95.06 139 ILE A O 1
ATOM 1135 N N . LEU A 1 140 ? -6.811 11.145 0.513 1.00 95.50 140 LEU A N 1
ATOM 1136 C CA . LEU A 1 140 ? -5.581 11.903 0.751 1.00 95.50 140 LEU A CA 1
ATOM 1137 C C . LEU A 1 140 ? -4.919 12.319 -0.557 1.00 95.50 140 LEU A C 1
ATOM 1139 O O . LEU A 1 140 ? -4.502 13.459 -0.722 1.00 95.50 140 LEU A O 1
ATOM 1143 N N . LEU A 1 141 ? -4.854 11.386 -1.503 1.00 95.12 141 LEU A N 1
ATOM 1144 C CA . LEU A 1 141 ? -4.205 11.574 -2.797 1.00 95.12 141 LEU A CA 1
ATOM 1145 C C . LEU A 1 141 ? -4.958 12.543 -3.719 1.00 95.12 141 LEU A C 1
ATOM 1147 O O . LEU A 1 141 ? -4.439 12.910 -4.769 1.00 95.12 141 LEU A O 1
ATOM 1151 N N . LYS A 1 142 ? -6.174 12.959 -3.344 1.00 93.88 142 LYS A N 1
ATOM 1152 C CA . LYS A 1 142 ? -6.951 13.987 -4.050 1.00 93.88 142 LYS A CA 1
ATOM 1153 C C . LYS A 1 142 ? -6.714 15.401 -3.513 1.00 93.88 142 LYS A C 1
ATOM 1155 O O . LYS A 1 142 ? -7.264 16.346 -4.070 1.00 93.88 142 LYS A O 1
ATOM 1160 N N . VAL A 1 143 ? -5.931 15.561 -2.445 1.00 92.06 143 VAL A N 1
ATOM 1161 C CA . VAL A 1 143 ? -5.551 16.880 -1.924 1.00 92.06 143 VAL A CA 1
ATOM 1162 C C . VAL A 1 143 ? -4.584 17.562 -2.898 1.00 92.06 143 VAL A C 1
ATOM 1164 O O . VAL A 1 143 ? -3.695 16.918 -3.448 1.00 92.06 143 VAL A O 1
ATOM 1167 N N . ASN A 1 144 ? -4.743 18.875 -3.090 1.00 85.88 144 ASN A N 1
ATOM 1168 C CA . ASN A 1 144 ? -3.947 19.658 -4.043 1.00 85.88 144 ASN A CA 1
ATOM 1169 C C . ASN A 1 144 ? -2.436 19.640 -3.743 1.00 85.88 144 ASN A C 1
ATOM 1171 O O . ASN A 1 144 ? -1.630 19.573 -4.665 1.00 85.88 144 ASN A O 1
ATOM 1175 N N . ASP A 1 145 ? -2.059 19.718 -2.465 1.00 87.62 145 ASP A N 1
ATOM 1176 C CA . ASP A 1 145 ? -0.668 19.785 -2.005 1.00 87.62 145 ASP A CA 1
ATOM 1177 C C . ASP A 1 145 ? -0.417 18.694 -0.956 1.00 87.62 145 ASP A C 1
ATOM 1179 O O . ASP A 1 145 ? -0.580 18.896 0.248 1.00 87.62 145 ASP A O 1
ATOM 1183 N N . LEU A 1 146 ? -0.071 17.498 -1.438 1.00 90.75 146 LEU A N 1
ATOM 1184 C CA . LEU A 1 146 ? 0.125 16.321 -0.591 1.00 90.75 146 LEU A CA 1
ATOM 1185 C C . LEU A 1 146 ? 1.342 16.451 0.338 1.00 90.75 146 LEU A C 1
ATOM 1187 O O . LEU A 1 146 ? 1.361 15.833 1.401 1.00 90.75 146 LEU A O 1
ATOM 1191 N N . LEU A 1 147 ? 2.349 17.255 -0.021 1.00 88.81 147 LEU A N 1
ATOM 1192 C CA . LEU A 1 147 ? 3.545 17.429 0.808 1.00 88.81 147 LEU A CA 1
ATOM 1193 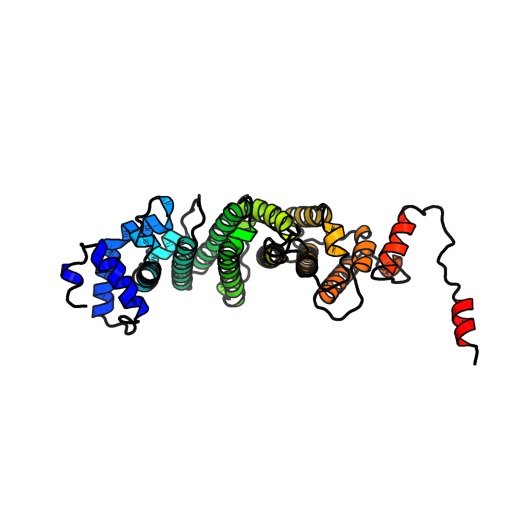C C . LEU A 1 147 ? 3.230 18.097 2.149 1.00 88.81 147 LEU A C 1
ATOM 1195 O O . LEU A 1 147 ? 3.865 17.766 3.151 1.00 88.81 147 LEU A O 1
ATOM 1199 N N . LYS A 1 148 ? 2.217 18.970 2.200 1.00 89.38 148 LYS A N 1
ATOM 1200 C CA . LYS A 1 148 ? 1.712 19.545 3.461 1.00 89.38 148 LYS A CA 1
ATOM 1201 C C . LYS A 1 148 ? 1.018 18.525 4.358 1.00 89.38 148 LYS A C 1
ATOM 1203 O O . LYS A 1 148 ? 0.914 18.737 5.558 1.00 89.38 148 LYS A O 1
ATOM 1208 N N . GLU A 1 149 ? 0.575 17.413 3.786 1.00 92.00 149 GLU A N 1
ATOM 1209 C CA . GLU A 1 149 ? -0.169 16.357 4.472 1.00 92.00 149 GLU A CA 1
ATOM 1210 C C . GLU A 1 149 ? 0.667 15.075 4.641 1.00 92.00 149 GLU A C 1
ATOM 1212 O O . GLU A 1 149 ? 0.138 13.987 4.886 1.00 92.00 149 GLU A O 1
ATOM 1217 N N . VAL A 1 150 ? 1.997 15.188 4.527 1.00 91.25 150 VAL A N 1
ATOM 1218 C CA . VAL A 1 150 ? 2.920 14.045 4.575 1.00 91.25 150 VAL A CA 1
ATOM 1219 C C . VAL A 1 150 ? 2.864 13.291 5.906 1.00 91.25 150 VAL A C 1
ATOM 1221 O O . VAL A 1 150 ? 3.053 12.077 5.937 1.00 91.25 150 VAL A O 1
ATOM 1224 N N . GLU A 1 151 ? 2.550 13.971 7.009 1.00 92.62 151 GLU A N 1
ATOM 1225 C CA . GLU A 1 151 ? 2.358 13.325 8.311 1.00 92.62 151 GLU A CA 1
ATOM 1226 C C . GLU A 1 151 ? 1.151 12.380 8.293 1.00 92.62 151 GLU A C 1
ATOM 1228 O O . GLU A 1 151 ? 1.255 11.233 8.732 1.00 92.62 151 GLU A O 1
ATOM 1233 N N . LYS A 1 152 ? 0.030 12.811 7.693 1.00 95.06 152 LYS A N 1
ATOM 1234 C CA . LYS A 1 152 ? -1.152 11.958 7.505 1.00 95.06 152 LYS A CA 1
ATOM 1235 C C . LYS A 1 152 ? -0.832 10.783 6.584 1.00 95.06 152 LYS A C 1
ATOM 1237 O O . LYS A 1 152 ? -1.240 9.658 6.870 1.00 95.06 152 LYS A O 1
ATOM 1242 N N . LEU A 1 153 ? -0.069 11.023 5.513 1.00 95.94 153 LEU A N 1
ATOM 1243 C CA . LEU A 1 153 ? 0.387 9.964 4.611 1.00 95.94 153 LEU A CA 1
ATOM 1244 C C . LEU A 1 153 ? 1.212 8.912 5.360 1.00 95.94 153 LEU A C 1
ATOM 1246 O O . LEU A 1 153 ? 0.954 7.718 5.214 1.00 95.94 153 LEU A O 1
ATOM 1250 N N . ASN A 1 154 ? 2.168 9.346 6.182 1.00 95.88 154 ASN A N 1
ATOM 1251 C CA . ASN A 1 154 ? 3.020 8.454 6.964 1.00 95.88 154 ASN A CA 1
ATOM 1252 C C . ASN A 1 154 ? 2.199 7.574 7.911 1.00 95.88 154 ASN A C 1
ATOM 1254 O O . ASN A 1 154 ? 2.440 6.373 7.978 1.00 95.88 154 ASN A O 1
ATOM 1258 N N . GLU A 1 155 ? 1.200 8.133 8.592 1.00 96.50 155 GLU A N 1
ATOM 1259 C CA . GLU A 1 155 ? 0.316 7.377 9.488 1.00 96.50 155 GLU A CA 1
ATOM 1260 C C . GLU A 1 155 ? -0.479 6.291 8.736 1.00 96.50 155 GLU A C 1
ATOM 1262 O O . GLU A 1 155 ? -0.532 5.142 9.181 1.00 96.50 155 GLU A O 1
ATOM 1267 N N . ILE A 1 156 ? -1.032 6.604 7.556 1.00 97.56 156 ILE A N 1
ATOM 1268 C CA . ILE A 1 156 ? -1.759 5.621 6.729 1.00 97.56 156 ILE A CA 1
ATOM 1269 C C . ILE A 1 156 ? -0.802 4.546 6.194 1.00 97.56 156 ILE A C 1
ATOM 1271 O O . ILE A 1 156 ? -1.125 3.355 6.227 1.00 97.56 156 ILE A O 1
ATOM 1275 N N . VAL A 1 157 ? 0.392 4.930 5.731 1.00 97.75 157 VAL A N 1
ATOM 1276 C CA . VAL A 1 157 ? 1.411 3.985 5.249 1.00 97.75 157 VAL A CA 1
ATOM 1277 C C . VAL A 1 157 ? 1.860 3.049 6.367 1.00 97.75 157 VAL A C 1
ATOM 1279 O O . VAL A 1 157 ? 1.935 1.840 6.149 1.00 97.75 157 VAL A O 1
ATOM 1282 N N . LEU A 1 158 ? 2.136 3.574 7.563 1.00 97.12 158 LEU A N 1
ATOM 1283 C CA . LEU A 1 158 ? 2.546 2.776 8.719 1.00 97.12 158 LEU A CA 1
ATOM 1284 C C . LEU A 1 158 ? 1.441 1.812 9.151 1.00 97.12 158 LEU A C 1
ATOM 1286 O O . LEU A 1 158 ? 1.724 0.633 9.377 1.00 97.12 158 LEU A O 1
ATOM 1290 N N . ALA A 1 159 ? 0.189 2.277 9.201 1.00 97.50 159 ALA A N 1
ATOM 1291 C CA . ALA A 1 159 ? -0.958 1.419 9.467 1.00 97.50 159 ALA A CA 1
ATOM 1292 C C . ALA A 1 159 ? -1.033 0.284 8.435 1.00 97.50 159 ALA A C 1
ATOM 1294 O O . ALA A 1 159 ? -1.029 -0.888 8.811 1.00 97.50 159 ALA A O 1
ATOM 1295 N N . THR A 1 160 ? -0.980 0.612 7.144 1.00 98.12 160 THR A N 1
ATOM 1296 C CA . THR A 1 160 ? -1.020 -0.371 6.050 1.00 98.12 160 THR A CA 1
ATOM 1297 C C . THR A 1 160 ? 0.106 -1.389 6.160 1.00 98.12 160 THR A C 1
ATOM 1299 O O . THR A 1 160 ? -0.134 -2.593 6.140 1.00 98.12 160 THR A O 1
ATOM 1302 N N . PHE A 1 161 ? 1.339 -0.927 6.353 1.00 96.81 161 PHE A N 1
ATOM 1303 C CA . PHE A 1 161 ? 2.493 -1.807 6.461 1.00 96.81 161 PHE A CA 1
ATOM 1304 C C . PHE A 1 161 ? 2.432 -2.714 7.699 1.00 96.81 161 PHE A C 1
ATOM 1306 O O . PHE A 1 161 ? 2.855 -3.867 7.631 1.00 96.81 161 PHE A O 1
ATOM 1313 N N . SER A 1 162 ? 1.867 -2.234 8.814 1.00 96.06 162 SER A N 1
ATOM 1314 C CA . SER A 1 162 ? 1.652 -3.062 10.008 1.00 96.06 162 SER A CA 1
ATOM 1315 C C . SER A 1 162 ? 0.701 -4.234 9.738 1.00 96.06 162 SER A C 1
ATOM 1317 O O . SER A 1 162 ? 0.970 -5.350 10.180 1.00 96.06 162 SER A O 1
ATOM 1319 N N . TRP A 1 163 ? -0.344 -4.017 8.934 1.00 96.44 163 TRP A N 1
ATOM 1320 C CA . TRP A 1 163 ? -1.287 -5.061 8.527 1.00 96.44 163 TRP A CA 1
ATOM 1321 C C . TRP A 1 163 ? -0.708 -6.016 7.488 1.00 96.44 163 TRP A C 1
ATOM 1323 O O . TRP A 1 163 ? -0.960 -7.218 7.559 1.00 96.44 163 TRP A O 1
ATOM 1333 N N . VAL A 1 164 ? 0.129 -5.527 6.572 1.00 96.31 164 VAL A N 1
ATOM 1334 C CA . VAL A 1 164 ? 0.869 -6.407 5.655 1.00 96.31 164 VAL A CA 1
ATOM 1335 C C . VAL A 1 164 ? 1.810 -7.326 6.436 1.00 96.31 164 VAL A C 1
ATOM 1337 O O . VAL A 1 164 ? 1.819 -8.530 6.208 1.00 96.31 164 VAL A O 1
ATOM 1340 N N . LYS A 1 165 ? 2.558 -6.797 7.414 1.00 94.56 165 LYS A N 1
ATOM 1341 C CA . LYS A 1 165 ? 3.423 -7.616 8.283 1.00 94.56 165 LYS A CA 1
ATOM 1342 C C . LYS A 1 165 ? 2.656 -8.660 9.092 1.00 94.56 165 LYS A C 1
ATOM 1344 O O . LYS A 1 165 ? 3.213 -9.699 9.430 1.00 94.56 165 LYS A O 1
ATOM 1349 N N . LEU A 1 166 ? 1.394 -8.396 9.420 1.00 93.19 166 LEU A N 1
ATOM 1350 C CA . LEU A 1 166 ? 0.557 -9.372 10.109 1.00 93.19 166 LEU A CA 1
ATOM 1351 C C . LEU A 1 166 ? 0.268 -10.596 9.227 1.00 93.19 166 LEU A C 1
ATOM 1353 O O . LEU A 1 166 ? 0.204 -11.701 9.758 1.00 93.19 166 LEU A O 1
ATOM 1357 N N . HIS A 1 167 ? 0.175 -10.417 7.902 1.00 92.38 167 HIS A N 1
ATOM 1358 C CA . HIS A 1 167 ? -0.031 -11.510 6.948 1.00 92.38 167 HIS A CA 1
ATOM 1359 C C . HIS A 1 167 ? 1.039 -12.592 7.080 1.00 92.38 167 HIS A C 1
ATOM 1361 O O . HIS A 1 167 ? 0.718 -13.759 7.263 1.00 92.38 167 HIS A O 1
ATOM 1367 N N . SER A 1 168 ? 2.316 -12.191 7.056 1.00 87.69 168 SER A N 1
ATOM 1368 C CA . SER A 1 168 ? 3.447 -13.124 7.134 1.00 87.69 168 SER A CA 1
ATOM 1369 C C . SER A 1 168 ? 3.548 -13.848 8.476 1.00 87.69 168 SER A C 1
ATOM 1371 O O . SER A 1 168 ? 4.232 -14.861 8.579 1.00 87.69 168 SER A O 1
ATOM 1373 N N . ASN A 1 169 ? 2.894 -13.322 9.513 1.00 89.50 169 ASN A N 1
ATOM 1374 C CA . ASN A 1 169 ? 2.977 -13.845 10.872 1.00 89.50 169 ASN A CA 1
ATOM 1375 C C . ASN A 1 169 ? 1.777 -14.735 11.244 1.00 89.50 169 ASN A C 1
ATOM 1377 O O . ASN A 1 169 ? 1.792 -15.342 12.313 1.00 89.50 169 ASN A O 1
ATOM 1381 N N . CYS A 1 170 ? 0.739 -14.806 10.404 1.00 91.12 170 CYS A N 1
ATOM 1382 C CA . CYS A 1 170 ? -0.528 -15.469 10.710 1.00 91.12 170 CYS A CA 1
ATOM 1383 C C . CYS A 1 170 ? -0.833 -16.542 9.659 1.00 91.12 170 CYS A C 1
ATOM 1385 O O . CYS A 1 170 ? -1.201 -16.239 8.524 1.00 91.12 170 CYS A O 1
ATOM 1387 N N . LYS A 1 171 ? -0.699 -17.814 10.049 1.00 89.69 171 LYS A N 1
ATOM 1388 C CA . LYS A 1 171 ? -0.824 -18.964 9.137 1.00 89.69 171 LYS A CA 1
ATOM 1389 C C . LYS A 1 171 ? -2.224 -19.086 8.538 1.00 89.69 171 LYS A C 1
ATOM 1391 O O . LYS A 1 171 ? -2.379 -19.539 7.411 1.00 89.69 171 LYS A O 1
ATOM 1396 N N . GLU A 1 172 ? -3.236 -18.651 9.274 1.00 91.44 172 GLU A N 1
ATOM 1397 C CA . GLU A 1 172 ? -4.648 -18.666 8.899 1.00 91.44 172 GLU A CA 1
ATOM 1398 C C . GLU A 1 172 ? -4.936 -17.770 7.680 1.00 91.44 172 GLU A C 1
ATOM 1400 O O . GLU A 1 172 ? -5.907 -17.999 6.949 1.00 91.44 172 GLU A O 1
ATOM 1405 N N . LEU A 1 173 ? -4.074 -16.774 7.438 1.00 91.69 173 LEU A N 1
ATOM 1406 C CA . LEU A 1 173 ? -4.146 -15.866 6.293 1.00 91.69 173 LEU A CA 1
ATOM 1407 C C . LEU A 1 173 ? -3.424 -16.403 5.051 1.00 91.69 173 LEU A C 1
ATOM 1409 O O . LEU A 1 173 ? -3.606 -15.849 3.968 1.00 91.69 173 LEU A O 1
ATOM 1413 N N . HIS A 1 174 ? -2.632 -17.473 5.167 1.00 89.75 174 HIS A N 1
ATOM 1414 C CA . HIS A 1 174 ? -1.967 -18.061 4.008 1.00 89.75 174 HIS A CA 1
ATOM 1415 C C . HIS A 1 174 ? -3.004 -18.603 3.013 1.00 89.75 174 HIS A C 1
ATOM 1417 O O . HIS A 1 174 ? -3.965 -19.280 3.389 1.00 89.75 174 HIS A O 1
ATOM 1423 N N . GLY A 1 175 ? -2.805 -18.292 1.731 1.00 87.38 175 GLY A N 1
ATOM 1424 C CA . GLY A 1 175 ? -3.739 -18.654 0.661 1.00 87.38 175 GLY A CA 1
ATOM 1425 C C . GLY A 1 175 ? -5.016 -17.807 0.620 1.00 87.38 175 GLY A C 1
ATOM 1426 O O . GLY A 1 175 ? -5.951 -18.167 -0.088 1.00 87.38 175 GLY A O 1
ATOM 1427 N N . LEU A 1 176 ? -5.088 -16.705 1.376 1.00 93.12 176 LEU A N 1
ATOM 1428 C CA . LEU A 1 176 ? -6.161 -15.726 1.227 1.00 93.12 176 LEU A CA 1
ATOM 1429 C C . LEU A 1 176 ? -6.086 -15.063 -0.155 1.00 93.12 176 LEU A C 1
ATOM 1431 O O . LEU A 1 176 ? -5.073 -14.464 -0.509 1.00 93.12 176 LEU A O 1
ATOM 1435 N N . GLU A 1 177 ? -7.182 -15.134 -0.905 1.00 92.38 177 GLU A N 1
ATOM 1436 C CA . GLU A 1 177 ? -7.353 -14.393 -2.152 1.00 92.38 177 GLU A CA 1
ATOM 1437 C C . GLU A 1 177 ? -7.975 -13.017 -1.888 1.00 92.38 177 GLU A C 1
ATOM 1439 O O . GLU A 1 177 ? -8.882 -12.873 -1.068 1.00 92.38 177 GLU A O 1
ATOM 1444 N N . PHE A 1 178 ? -7.535 -12.006 -2.638 1.00 94.94 178 PHE A N 1
ATOM 1445 C CA . PHE A 1 178 ? -7.969 -10.615 -2.469 1.00 94.94 178 PHE A CA 1
ATOM 1446 C C . PHE A 1 178 ? -8.907 -10.130 -3.587 1.00 94.94 178 PHE A C 1
ATOM 1448 O O . PHE A 1 178 ? -8.959 -8.932 -3.866 1.00 94.94 178 PHE A O 1
ATOM 1455 N N . LYS A 1 179 ? -9.671 -11.042 -4.212 1.00 91.62 179 LYS A N 1
ATOM 1456 C CA . LYS A 1 179 ? -10.603 -10.751 -5.326 1.00 91.62 179 LYS A CA 1
ATOM 1457 C C . LYS A 1 179 ? -11.546 -9.583 -5.025 1.00 91.62 179 LYS A C 1
ATOM 1459 O O . LYS A 1 179 ? -11.603 -8.615 -5.776 1.00 91.62 179 LYS A O 1
ATOM 1464 N N . GLU A 1 180 ? -12.168 -9.606 -3.847 1.00 91.00 180 GLU A N 1
ATOM 1465 C CA . GLU A 1 180 ? -13.090 -8.552 -3.402 1.00 91.00 180 GLU A CA 1
ATOM 1466 C C . GLU A 1 180 ? -12.441 -7.171 -3.248 1.00 91.00 180 GLU A C 1
ATOM 1468 O O . GLU A 1 180 ? -13.153 -6.175 -3.168 1.00 91.00 180 GLU A O 1
ATOM 1473 N N . ILE A 1 181 ? -11.111 -7.091 -3.162 1.00 94.56 181 ILE A N 1
ATOM 1474 C CA . ILE A 1 181 ? -10.375 -5.830 -3.041 1.00 94.56 181 ILE A CA 1
ATOM 1475 C C . ILE A 1 181 ? -9.917 -5.364 -4.417 1.00 94.56 181 ILE A C 1
ATOM 1477 O O . ILE A 1 181 ? -10.124 -4.198 -4.762 1.00 94.56 181 ILE A O 1
ATOM 1481 N N . ILE A 1 182 ? -9.324 -6.260 -5.210 1.00 94.69 182 ILE A N 1
ATOM 1482 C CA . ILE A 1 182 ? -8.767 -5.924 -6.527 1.00 94.69 182 ILE A CA 1
ATOM 1483 C C . ILE A 1 182 ? -9.844 -5.471 -7.519 1.00 94.69 182 ILE A C 1
ATOM 1485 O O . ILE A 1 182 ? -9.586 -4.577 -8.320 1.00 94.69 182 ILE A O 1
ATOM 1489 N N . GLU A 1 183 ? -11.066 -5.998 -7.403 1.00 93.06 183 GLU A N 1
ATOM 1490 C CA . GLU A 1 183 ? -12.212 -5.619 -8.241 1.00 93.06 183 GLU A CA 1
ATOM 1491 C C . GLU A 1 183 ? -12.820 -4.260 -7.847 1.00 93.06 183 GLU A C 1
ATOM 1493 O O . GLU A 1 183 ? -13.684 -3.718 -8.540 1.00 93.06 183 GLU A O 1
ATOM 1498 N N . THR A 1 184 ? -12.382 -3.659 -6.735 1.00 94.38 184 THR A N 1
ATOM 1499 C CA . THR A 1 184 ? -12.939 -2.381 -6.285 1.00 94.38 184 THR A CA 1
ATOM 1500 C C . THR A 1 184 ? -12.367 -1.201 -7.062 1.00 94.38 184 THR A C 1
ATOM 1502 O O . THR A 1 184 ? -11.170 -1.097 -7.353 1.00 94.38 184 THR A O 1
ATOM 1505 N N . SER A 1 185 ? -13.212 -0.189 -7.269 1.00 94.44 185 SER A N 1
ATOM 1506 C CA . SER A 1 185 ? -12.757 1.118 -7.749 1.00 94.44 185 SER A CA 1
ATOM 1507 C C . SER A 1 185 ? -11.758 1.769 -6.789 1.00 94.44 185 SER A C 1
ATOM 1509 O O . SER A 1 185 ? -10.931 2.566 -7.221 1.00 94.44 185 SER A O 1
ATOM 1511 N N . ASN A 1 186 ? -11.819 1.449 -5.491 1.00 95.00 186 ASN A N 1
ATOM 1512 C CA . ASN A 1 186 ? -10.890 1.981 -4.496 1.00 95.00 186 ASN A CA 1
ATOM 1513 C C . ASN A 1 186 ? -9.458 1.515 -4.760 1.00 95.00 186 ASN A C 1
ATOM 1515 O O . ASN A 1 186 ? -8.554 2.348 -4.739 1.00 95.00 186 ASN A O 1
ATOM 1519 N N . TRP A 1 187 ? -9.259 0.226 -5.046 1.00 97.25 187 TRP A N 1
ATOM 1520 C CA . TRP A 1 187 ? -7.953 -0.306 -5.425 1.00 97.25 187 TRP A CA 1
ATOM 1521 C C . TRP A 1 187 ? -7.443 0.330 -6.722 1.00 97.25 187 TRP A C 1
ATOM 1523 O O . TRP A 1 187 ? -6.353 0.898 -6.752 1.00 97.25 187 TRP A O 1
ATOM 1533 N N . THR A 1 188 ? -8.273 0.338 -7.768 1.00 95.94 188 THR A N 1
ATOM 1534 C CA . THR A 1 188 ? -7.893 0.898 -9.075 1.00 95.94 188 THR A CA 1
ATOM 1535 C C . THR A 1 188 ? -7.531 2.387 -8.988 1.00 95.94 188 THR A C 1
ATOM 1537 O O . THR A 1 188 ? -6.529 2.826 -9.559 1.00 95.94 188 THR A O 1
ATOM 1540 N N . ASN A 1 189 ? -8.322 3.181 -8.260 1.00 96.94 189 ASN A N 1
ATOM 1541 C CA . ASN A 1 189 ? -8.056 4.607 -8.058 1.00 96.94 189 ASN A CA 1
ATOM 1542 C C . ASN A 1 189 ? -6.779 4.832 -7.252 1.00 96.94 189 ASN A C 1
ATOM 1544 O O . ASN A 1 189 ? -5.983 5.699 -7.615 1.00 96.94 189 ASN A O 1
ATOM 1548 N N . PHE A 1 190 ? -6.565 4.026 -6.210 1.00 98.00 190 PHE A N 1
ATOM 1549 C CA . PHE A 1 190 ? -5.357 4.088 -5.407 1.00 98.00 190 PHE A CA 1
ATOM 1550 C C . PHE A 1 190 ? -4.123 3.847 -6.275 1.00 98.00 190 PHE A C 1
ATOM 1552 O O . PHE A 1 190 ? -3.236 4.690 -6.275 1.00 98.00 190 PHE A O 1
ATOM 1559 N N . CYS A 1 191 ? -4.088 2.774 -7.072 1.00 97.62 191 CYS A N 1
ATOM 1560 C CA . CYS A 1 191 ? -2.949 2.476 -7.942 1.00 97.62 191 CYS A CA 1
ATOM 1561 C C . CYS A 1 191 ? -2.637 3.626 -8.905 1.00 97.62 191 CYS A C 1
ATOM 1563 O O . CYS A 1 191 ? -1.486 4.047 -9.004 1.00 97.62 191 CYS A O 1
ATOM 1565 N N . LYS A 1 192 ? -3.658 4.172 -9.580 1.00 96.38 192 LYS A N 1
ATOM 1566 C CA . LYS A 1 192 ? -3.489 5.281 -10.534 1.00 96.38 192 LYS A CA 1
ATOM 1567 C C . LYS A 1 192 ? -2.952 6.542 -9.856 1.00 96.38 192 LYS A C 1
ATOM 1569 O O . LYS A 1 192 ? -2.004 7.149 -10.351 1.00 96.38 192 LYS A O 1
ATOM 1574 N N . LEU A 1 193 ? -3.549 6.936 -8.730 1.00 96.44 193 LEU A N 1
ATOM 1575 C CA . LEU A 1 193 ? -3.158 8.141 -7.999 1.00 96.44 193 LEU A CA 1
ATOM 1576 C C . LEU A 1 193 ? -1.787 7.978 -7.332 1.00 96.44 193 LEU A C 1
ATOM 1578 O O . LEU A 1 193 ? -0.947 8.862 -7.449 1.00 96.44 193 LEU A O 1
ATOM 1582 N N . ALA A 1 194 ? -1.531 6.840 -6.687 1.00 97.06 194 ALA A N 1
ATOM 1583 C CA . ALA A 1 194 ? -0.264 6.551 -6.023 1.00 97.06 194 ALA A CA 1
ATOM 1584 C C . ALA A 1 194 ? 0.897 6.485 -7.020 1.00 97.06 194 ALA A C 1
ATOM 1586 O O . ALA A 1 194 ? 1.982 6.974 -6.716 1.00 97.06 194 ALA A O 1
ATOM 1587 N N . LEU A 1 195 ? 0.669 5.931 -8.215 1.00 96.44 195 LEU A N 1
ATOM 1588 C CA . LEU A 1 195 ? 1.661 5.914 -9.284 1.00 96.44 195 LEU A CA 1
ATOM 1589 C C . LEU A 1 195 ? 1.942 7.326 -9.804 1.00 96.44 195 LEU A C 1
ATOM 1591 O O . LEU A 1 195 ? 3.095 7.750 -9.809 1.00 96.44 195 LEU A O 1
ATOM 1595 N N . LYS A 1 196 ? 0.891 8.068 -10.182 1.00 94.19 196 LYS A N 1
ATOM 1596 C CA . LYS A 1 196 ? 1.012 9.443 -10.683 1.00 94.19 196 LYS A CA 1
ATOM 1597 C C . LYS A 1 196 ? 1.765 10.325 -9.687 1.00 94.19 196 LYS A C 1
ATOM 1599 O O . LYS A 1 196 ? 2.780 10.922 -10.020 1.00 94.19 196 LYS A O 1
ATOM 1604 N N . THR A 1 197 ? 1.291 10.373 -8.447 1.00 93.75 197 THR A N 1
ATOM 1605 C CA . THR A 1 197 ? 1.861 11.229 -7.403 1.00 93.75 197 THR A CA 1
ATOM 1606 C C . THR A 1 197 ? 3.207 10.716 -6.892 1.00 93.75 197 THR A C 1
ATOM 1608 O O . THR A 1 197 ? 4.035 11.505 -6.455 1.00 93.75 197 THR A O 1
ATOM 1611 N N . GLY A 1 198 ? 3.441 9.402 -6.926 1.00 93.75 198 GLY A N 1
ATOM 1612 C CA . GLY A 1 198 ? 4.682 8.796 -6.454 1.00 93.75 198 GLY A CA 1
ATOM 1613 C C . GLY A 1 198 ? 5.852 8.940 -7.427 1.00 93.75 198 GLY A C 1
ATOM 1614 O O . GLY A 1 198 ? 6.990 9.005 -6.966 1.00 93.75 198 GLY A O 1
ATOM 1615 N N . ILE A 1 199 ? 5.593 8.974 -8.743 1.00 93.12 199 ILE A N 1
ATOM 1616 C CA . ILE A 1 199 ? 6.612 9.276 -9.766 1.00 93.12 199 ILE A CA 1
ATOM 1617 C C . ILE A 1 199 ? 6.855 10.784 -9.849 1.00 93.12 199 ILE A C 1
ATOM 1619 O O . ILE A 1 199 ? 7.981 11.204 -10.115 1.00 93.12 199 ILE A O 1
ATOM 1623 N N . ASP A 1 200 ? 5.820 11.599 -9.635 1.00 87.50 200 ASP A N 1
ATOM 1624 C CA . ASP A 1 200 ? 5.951 13.046 -9.714 1.00 87.50 200 ASP A CA 1
ATOM 1625 C C . ASP A 1 200 ? 6.897 13.584 -8.629 1.00 87.50 200 ASP A C 1
ATOM 1627 O O . ASP A 1 200 ? 6.674 13.463 -7.424 1.00 87.50 200 ASP A O 1
ATOM 1631 N N . THR A 1 201 ? 8.003 14.169 -9.075 1.00 77.50 201 THR A N 1
ATOM 1632 C CA . THR A 1 201 ? 9.028 14.735 -8.203 1.00 77.50 201 THR A CA 1
ATOM 1633 C C . THR A 1 201 ? 8.707 16.205 -7.990 1.00 77.50 201 THR A C 1
ATOM 1635 O O . THR A 1 201 ? 9.037 17.052 -8.826 1.00 77.50 201 THR A O 1
ATOM 1638 N N . GLN A 1 202 ? 8.059 16.518 -6.876 1.00 75.88 202 GLN A N 1
ATOM 1639 C CA . GLN A 1 202 ? 7.738 17.900 -6.539 1.00 75.88 202 GLN A CA 1
ATOM 1640 C C . GLN A 1 202 ? 8.987 18.636 -6.040 1.00 75.88 202 GLN A C 1
ATOM 1642 O O . GLN A 1 202 ? 9.899 18.036 -5.468 1.00 75.88 202 GLN A O 1
ATOM 1647 N N . LYS A 1 203 ? 9.058 19.952 -6.268 1.00 74.25 203 LYS A N 1
ATOM 1648 C CA . LYS A 1 203 ? 10.107 20.785 -5.663 1.00 74.25 203 LYS A CA 1
ATOM 1649 C C . LYS A 1 203 ? 9.864 20.871 -4.161 1.00 74.25 203 LYS A C 1
ATOM 1651 O O . LYS A 1 203 ? 8.721 21.019 -3.734 1.00 74.25 203 LYS A O 1
ATOM 1656 N N . SER A 1 204 ? 10.931 20.799 -3.369 1.00 70.50 204 SER A N 1
ATOM 1657 C CA . SER A 1 204 ? 10.810 20.948 -1.922 1.00 70.50 204 SER A CA 1
ATOM 1658 C C . SER A 1 204 ? 10.272 22.345 -1.576 1.00 70.50 204 SER A C 1
ATOM 1660 O O . SER A 1 204 ? 10.792 23.337 -2.100 1.00 70.50 204 SER A O 1
ATOM 1662 N N . PRO A 1 205 ? 9.264 22.448 -0.688 1.00 68.69 205 PRO A N 1
ATOM 1663 C CA . PRO A 1 205 ? 8.732 23.736 -0.246 1.00 68.69 205 PRO A CA 1
ATOM 1664 C C . PRO A 1 205 ? 9.763 24.547 0.552 1.00 68.69 205 PRO A C 1
ATOM 1666 O O . PRO A 1 205 ? 9.722 25.772 0.537 1.00 68.69 205 PRO A O 1
ATOM 1669 N N . GLU A 1 206 ? 10.705 23.872 1.216 1.00 73.31 206 GLU A N 1
ATOM 1670 C CA . GLU A 1 206 ? 11.776 24.497 2.003 1.00 73.31 206 GLU A CA 1
ATOM 1671 C C . GLU A 1 206 ? 12.963 24.914 1.128 1.00 73.31 206 GLU A C 1
ATOM 1673 O O . GLU A 1 206 ? 13.661 25.879 1.433 1.00 73.31 206 GLU A O 1
ATOM 1678 N N . ASN A 1 207 ? 13.211 24.187 0.033 1.00 73.75 207 ASN A N 1
ATOM 1679 C CA . ASN A 1 207 ? 14.297 24.490 -0.887 1.00 73.75 207 ASN A CA 1
ATOM 1680 C C . ASN A 1 207 ? 13.911 24.172 -2.345 1.00 73.75 207 ASN A C 1
ATOM 1682 O O . ASN A 1 207 ? 14.082 23.033 -2.788 1.00 73.75 207 ASN A O 1
ATOM 1686 N N . PRO A 1 208 ? 13.497 25.181 -3.135 1.00 75.31 208 PRO A N 1
ATOM 1687 C CA . PRO A 1 208 ? 13.067 24.996 -4.523 1.00 75.31 208 PRO A CA 1
ATOM 1688 C C . PRO A 1 208 ? 14.131 24.416 -5.470 1.00 75.31 208 PRO A C 1
ATOM 1690 O O . PRO A 1 208 ? 13.790 24.003 -6.580 1.00 75.31 208 PRO A O 1
ATOM 1693 N N . SER A 1 209 ? 15.408 24.397 -5.061 1.00 72.56 209 SER A N 1
ATOM 1694 C CA . SER A 1 209 ? 16.506 23.780 -5.823 1.00 72.56 209 SER A CA 1
ATOM 1695 C C . SER A 1 209 ? 16.619 22.263 -5.622 1.00 72.56 209 SER A C 1
ATOM 1697 O O . SER A 1 209 ? 17.351 21.604 -6.358 1.00 72.56 209 SER A O 1
ATOM 1699 N N . ARG A 1 210 ? 15.901 21.692 -4.644 1.00 75.81 210 ARG A N 1
ATOM 1700 C CA . ARG A 1 210 ? 15.919 20.258 -4.326 1.00 75.81 210 ARG A CA 1
ATOM 1701 C C . ARG A 1 210 ? 14.596 19.593 -4.689 1.00 75.81 210 ARG A C 1
ATOM 1703 O O . ARG A 1 210 ? 13.522 20.160 -4.493 1.00 75.81 210 ARG A O 1
ATOM 1710 N N . LEU A 1 211 ? 14.686 18.361 -5.179 1.00 78.81 211 LEU A N 1
ATOM 1711 C CA . LEU A 1 211 ? 13.527 17.494 -5.370 1.00 78.81 211 LEU A CA 1
ATOM 1712 C C . LEU A 1 211 ? 13.114 16.900 -4.022 1.00 78.81 211 LEU A C 1
ATOM 1714 O O . LEU A 1 211 ? 13.958 16.415 -3.268 1.00 78.81 211 LEU A O 1
ATOM 1718 N N . ASP A 1 212 ? 11.821 16.942 -3.723 1.00 83.50 212 ASP A N 1
ATOM 1719 C CA . ASP A 1 212 ? 11.254 16.248 -2.579 1.00 83.50 212 ASP A CA 1
ATOM 1720 C C . ASP A 1 212 ? 10.942 14.808 -2.968 1.00 83.50 212 ASP A C 1
ATOM 1722 O O . ASP A 1 212 ? 10.094 14.519 -3.810 1.00 83.50 212 ASP A O 1
ATOM 1726 N N . GLU A 1 213 ? 11.664 13.888 -2.347 1.00 88.00 213 GLU A N 1
ATOM 1727 C CA . GLU A 1 213 ? 11.525 12.474 -2.636 1.00 88.00 213 GLU A CA 1
ATOM 1728 C C . GLU A 1 213 ? 10.483 11.793 -1.753 1.00 88.00 213 GLU A C 1
ATOM 1730 O O . GLU A 1 213 ? 10.192 10.633 -2.005 1.00 88.00 213 GLU A O 1
ATOM 1735 N N . ARG A 1 214 ? 9.920 12.441 -0.718 1.00 90.94 214 ARG A N 1
ATOM 1736 C CA . ARG A 1 214 ? 9.110 11.776 0.329 1.00 90.94 214 ARG A CA 1
ATOM 1737 C C . ARG A 1 214 ? 7.927 10.981 -0.228 1.00 90.94 214 ARG A C 1
ATOM 1739 O O . ARG A 1 214 ? 7.594 9.927 0.312 1.00 90.94 214 ARG A O 1
ATOM 1746 N N . LEU A 1 215 ? 7.351 11.424 -1.345 1.00 93.75 215 LEU A N 1
ATOM 1747 C CA . LEU A 1 215 ? 6.225 10.758 -2.007 1.00 93.75 215 LEU A CA 1
ATOM 1748 C C . LEU A 1 215 ? 6.602 9.431 -2.688 1.00 93.75 215 LEU A C 1
ATOM 1750 O O . LEU A 1 215 ? 5.711 8.640 -2.995 1.00 93.75 215 LEU A O 1
ATOM 1754 N N . HIS A 1 216 ? 7.897 9.101 -2.804 1.00 94.56 216 HIS A N 1
ATOM 1755 C CA . HIS A 1 216 ? 8.372 7.793 -3.277 1.00 94.56 216 HIS A CA 1
ATOM 1756 C C . HIS A 1 216 ? 7.764 6.617 -2.490 1.00 94.56 216 HIS A C 1
ATOM 1758 O O . HIS A 1 216 ? 7.670 5.492 -2.992 1.00 94.56 216 HIS A O 1
ATOM 1764 N N . VAL A 1 217 ? 7.356 6.871 -1.240 1.00 96.38 217 VAL A N 1
ATOM 1765 C CA . VAL A 1 217 ? 6.705 5.894 -0.369 1.00 96.38 217 VAL A CA 1
ATOM 1766 C C . VAL A 1 217 ? 5.422 5.330 -0.985 1.00 96.38 217 VAL A C 1
ATOM 1768 O O . VAL A 1 217 ? 5.119 4.164 -0.749 1.00 96.38 217 VAL A O 1
ATOM 1771 N N . LEU A 1 218 ? 4.726 6.102 -1.831 1.00 97.62 218 LEU A N 1
ATOM 1772 C CA . LEU A 1 218 ? 3.525 5.676 -2.554 1.00 97.62 218 LEU A CA 1
ATOM 1773 C C . LEU A 1 218 ? 3.820 4.528 -3.522 1.00 97.62 218 LEU A C 1
ATOM 1775 O O . LEU A 1 218 ? 3.105 3.527 -3.535 1.00 97.62 218 LEU A O 1
ATOM 1779 N N . LEU A 1 219 ? 4.923 4.617 -4.269 1.00 98.00 219 LEU A N 1
ATOM 1780 C CA . LEU A 1 219 ? 5.370 3.538 -5.154 1.00 98.00 219 LEU A CA 1
ATOM 1781 C C . LEU A 1 219 ? 5.750 2.296 -4.349 1.00 98.00 219 LEU A C 1
ATOM 1783 O O . LEU A 1 219 ? 5.393 1.175 -4.708 1.00 98.00 219 LEU A O 1
ATOM 1787 N N . LYS A 1 220 ? 6.429 2.498 -3.213 1.00 97.12 220 LYS A N 1
ATOM 1788 C CA . LYS A 1 220 ? 6.850 1.403 -2.338 1.00 97.12 220 LYS A CA 1
ATOM 1789 C C . LYS A 1 220 ? 5.655 0.662 -1.736 1.00 97.12 220 LYS A C 1
ATOM 1791 O O . LYS A 1 220 ? 5.640 -0.564 -1.771 1.00 97.12 220 LYS A O 1
ATOM 1796 N N . ILE A 1 221 ? 4.666 1.378 -1.196 1.00 98.19 221 ILE A N 1
ATOM 1797 C CA . ILE A 1 221 ? 3.475 0.742 -0.622 1.00 98.19 221 ILE A CA 1
ATOM 1798 C C . ILE A 1 221 ? 2.605 0.105 -1.712 1.00 98.19 221 ILE A C 1
ATOM 1800 O O . ILE A 1 221 ? 2.067 -0.971 -1.485 1.00 98.19 221 ILE A O 1
ATOM 1804 N N . THR A 1 222 ? 2.549 0.689 -2.916 1.00 98.44 222 THR A N 1
ATOM 1805 C CA . THR A 1 222 ? 1.880 0.067 -4.071 1.00 98.44 222 THR A CA 1
ATOM 1806 C C . THR A 1 222 ? 2.531 -1.267 -4.421 1.00 98.44 222 THR A C 1
ATOM 1808 O O . THR A 1 222 ? 1.825 -2.259 -4.549 1.00 98.44 222 THR A O 1
ATOM 1811 N N . ALA A 1 223 ? 3.865 -1.329 -4.491 1.00 98.31 223 ALA A N 1
ATOM 1812 C CA . ALA A 1 223 ? 4.587 -2.575 -4.754 1.00 98.31 223 ALA A CA 1
ATOM 1813 C C . ALA A 1 223 ? 4.289 -3.641 -3.688 1.00 98.31 223 ALA A C 1
ATOM 1815 O O . ALA A 1 223 ? 4.015 -4.787 -4.023 1.00 98.31 223 ALA A O 1
ATOM 1816 N N . VAL A 1 224 ? 4.277 -3.250 -2.410 1.00 98.00 224 VAL A N 1
ATOM 1817 C CA . VAL A 1 224 ? 3.962 -4.151 -1.290 1.00 98.00 224 VAL A CA 1
ATOM 1818 C C . VAL A 1 224 ? 2.525 -4.680 -1.366 1.00 98.00 224 VAL A C 1
ATOM 1820 O O . VAL A 1 224 ? 2.300 -5.864 -1.137 1.00 98.00 224 VAL A O 1
ATOM 1823 N N . LEU A 1 225 ? 1.551 -3.827 -1.692 1.00 98.19 225 LEU A N 1
ATOM 1824 C CA . LEU A 1 225 ? 0.150 -4.238 -1.810 1.00 98.19 225 LEU A CA 1
ATOM 1825 C C . LEU A 1 225 ? -0.095 -5.099 -3.051 1.00 98.19 225 LEU A C 1
ATOM 1827 O O . LEU A 1 225 ? -0.835 -6.070 -2.964 1.00 98.19 225 LEU A O 1
ATOM 1831 N N . VAL A 1 226 ? 0.550 -4.798 -4.182 1.00 98.00 226 VAL A N 1
ATOM 1832 C CA . VAL A 1 226 ? 0.503 -5.663 -5.371 1.00 98.00 226 VAL A CA 1
ATOM 1833 C C . VAL A 1 226 ? 1.094 -7.036 -5.054 1.00 98.00 226 VAL A C 1
ATOM 1835 O O . VAL A 1 226 ? 0.522 -8.047 -5.454 1.00 98.00 226 VAL A O 1
ATOM 1838 N N . ASP A 1 227 ? 2.214 -7.084 -4.327 1.00 97.00 227 ASP A N 1
ATOM 1839 C CA . ASP A 1 227 ? 2.846 -8.351 -3.959 1.00 97.00 227 ASP A CA 1
ATOM 1840 C C . ASP A 1 227 ? 1.949 -9.207 -3.055 1.00 97.00 227 ASP A C 1
ATOM 1842 O O . ASP A 1 227 ? 1.914 -10.425 -3.208 1.00 97.00 227 ASP A O 1
ATOM 1846 N N . LEU A 1 228 ? 1.178 -8.557 -2.175 1.00 96.69 228 LEU A N 1
ATOM 1847 C CA . LEU A 1 228 ? 0.196 -9.201 -1.304 1.00 96.69 228 LEU A CA 1
ATOM 1848 C C . LEU A 1 228 ? -1.075 -9.644 -2.051 1.00 96.69 228 LEU A C 1
ATOM 1850 O O . LEU A 1 228 ? -1.566 -10.743 -1.817 1.00 96.69 228 LEU A O 1
ATOM 1854 N N . PHE A 1 229 ? -1.643 -8.787 -2.904 1.00 96.81 229 PHE A N 1
ATOM 1855 C CA . PHE A 1 229 ? -2.976 -9.002 -3.481 1.00 96.81 229 PHE A CA 1
ATOM 1856 C C . PHE A 1 229 ? -2.994 -9.911 -4.706 1.00 96.81 229 PHE A C 1
ATOM 1858 O O . PHE A 1 229 ? -4.032 -10.503 -5.002 1.00 96.81 229 PHE A O 1
ATOM 1865 N N . TYR A 1 230 ? -1.869 -10.033 -5.409 1.00 96.25 230 TYR A N 1
ATOM 1866 C CA . TYR A 1 230 ? -1.776 -10.809 -6.639 1.00 96.25 230 TYR A CA 1
ATOM 1867 C C . TYR A 1 230 ? -0.800 -11.969 -6.480 1.00 96.25 230 TYR A C 1
ATOM 1869 O O . TYR A 1 230 ? 0.324 -11.803 -6.003 1.00 96.25 230 TYR A O 1
ATOM 1877 N N . ALA A 1 231 ? -1.206 -13.145 -6.951 1.00 93.50 231 ALA A N 1
ATOM 1878 C CA . ALA A 1 231 ? -0.309 -14.285 -7.068 1.00 93.50 231 ALA A CA 1
ATOM 1879 C C . ALA A 1 231 ? 0.709 -14.060 -8.200 1.00 93.50 231 ALA A C 1
ATOM 1881 O O . ALA A 1 231 ? 0.397 -13.438 -9.222 1.00 93.50 231 ALA A O 1
ATOM 1882 N N . ASP A 1 232 ? 1.923 -14.579 -8.025 1.00 93.00 232 ASP A N 1
ATOM 1883 C CA . ASP A 1 232 ? 2.938 -14.588 -9.084 1.00 93.00 232 ASP A CA 1
ATOM 1884 C C . ASP A 1 232 ? 2.416 -15.355 -10.309 1.00 93.00 232 ASP A C 1
ATOM 1886 O O . ASP A 1 232 ? 1.704 -16.349 -10.169 1.00 93.00 232 ASP A O 1
ATOM 1890 N N . ASN A 1 233 ? 2.762 -14.887 -11.511 1.00 89.25 233 ASN A N 1
ATOM 1891 C CA . ASN A 1 233 ? 2.348 -15.476 -12.793 1.00 89.25 233 ASN A CA 1
ATOM 1892 C C . ASN A 1 233 ? 0.828 -15.539 -13.049 1.00 89.25 233 ASN A C 1
ATOM 1894 O O . ASN A 1 233 ? 0.398 -16.207 -13.990 1.00 89.25 233 ASN A O 1
ATOM 1898 N N . SER A 1 234 ? 0.002 -14.839 -12.265 1.00 89.50 234 SER A N 1
ATOM 1899 C CA . SER A 1 234 ? -1.460 -14.810 -12.458 1.00 89.50 234 SER A CA 1
ATOM 1900 C C . SER A 1 234 ? -1.904 -14.066 -13.725 1.00 89.50 234 SER A C 1
ATOM 1902 O O . SER A 1 234 ? -3.034 -14.235 -14.171 1.00 89.50 234 SER A O 1
ATOM 1904 N N . SER A 1 235 ? -1.012 -13.268 -14.317 1.00 90.50 235 SER A N 1
ATOM 1905 C CA . SER A 1 235 ? -1.228 -12.477 -15.536 1.00 90.50 235 SER A CA 1
ATOM 1906 C C . SER A 1 235 ? -2.520 -11.632 -15.574 1.00 90.50 235 SER A C 1
ATOM 1908 O O . SER A 1 235 ? -3.236 -11.665 -16.576 1.00 90.50 235 SER A O 1
ATOM 1910 N N . PRO A 1 236 ? -2.836 -10.828 -14.535 1.00 92.50 236 PRO A N 1
ATOM 1911 C CA . PRO A 1 236 ? -4.043 -10.001 -14.528 1.00 92.50 236 PRO A CA 1
ATOM 1912 C C . PRO A 1 236 ? -3.912 -8.826 -15.503 1.00 92.50 236 PRO A C 1
ATOM 1914 O O . PRO A 1 236 ? -2.839 -8.212 -15.607 1.00 92.50 236 PRO A O 1
ATOM 1917 N N . ALA A 1 237 ? -5.010 -8.457 -16.163 1.00 92.75 237 ALA A N 1
ATOM 1918 C CA . ALA A 1 237 ? -5.052 -7.309 -17.072 1.00 92.75 237 ALA A CA 1
ATOM 1919 C C . ALA A 1 237 ? -4.759 -5.988 -16.336 1.00 92.75 237 ALA A C 1
ATOM 1921 O O . ALA A 1 237 ? -4.097 -5.099 -16.865 1.00 92.75 237 ALA A O 1
ATOM 1922 N N . GLU A 1 238 ? -5.176 -5.878 -15.077 1.00 93.12 238 GLU A N 1
ATOM 1923 C CA . GLU A 1 238 ? -4.953 -4.723 -14.208 1.00 93.12 238 GLU A CA 1
ATOM 1924 C C . GLU A 1 238 ? -3.463 -4.470 -13.960 1.00 93.12 238 GLU A C 1
ATOM 1926 O O . GLU A 1 238 ? -3.030 -3.318 -13.916 1.00 93.12 238 GLU A O 1
ATOM 1931 N N . ILE A 1 239 ? -2.667 -5.537 -13.836 1.00 96.44 239 ILE A N 1
ATOM 1932 C CA . ILE A 1 239 ? -1.212 -5.441 -13.673 1.00 96.44 239 ILE A CA 1
ATOM 1933 C C . ILE A 1 239 ? -0.556 -4.960 -14.963 1.00 96.44 239 ILE A C 1
ATOM 1935 O O . ILE A 1 239 ? 0.335 -4.114 -14.896 1.00 96.44 239 ILE A O 1
ATOM 1939 N N . ALA A 1 240 ? -1.011 -5.448 -16.121 1.00 95.56 240 ALA A N 1
ATOM 1940 C CA . ALA A 1 240 ? -0.523 -4.968 -17.411 1.00 95.56 240 ALA A CA 1
ATOM 1941 C C . ALA A 1 240 ? -0.818 -3.475 -17.596 1.00 95.56 240 ALA A C 1
ATOM 1943 O O . ALA A 1 240 ? 0.094 -2.702 -17.879 1.00 95.56 240 ALA A O 1
ATOM 1944 N N . ASN A 1 241 ? -2.051 -3.056 -17.300 1.00 95.44 241 ASN A N 1
ATOM 1945 C CA . ASN A 1 241 ? -2.460 -1.653 -17.348 1.00 95.44 241 ASN A CA 1
ATOM 1946 C C . ASN A 1 241 ? -1.631 -0.775 -16.397 1.00 95.44 241 ASN A C 1
ATOM 1948 O O . ASN A 1 241 ? -1.255 0.344 -16.744 1.00 95.44 241 ASN A O 1
ATOM 1952 N N . LEU A 1 242 ? -1.340 -1.258 -15.184 1.00 96.56 242 LEU A N 1
ATOM 1953 C CA . LEU A 1 242 ? -0.530 -0.515 -14.218 1.00 96.56 242 LEU A CA 1
ATOM 1954 C C . LEU A 1 242 ? 0.941 -0.417 -14.650 1.00 96.56 242 LEU A C 1
ATOM 1956 O O . LEU A 1 242 ? 1.570 0.617 -14.427 1.00 96.56 242 LEU A O 1
ATOM 1960 N N . TYR A 1 243 ? 1.478 -1.467 -15.277 1.00 97.12 243 TYR A N 1
ATOM 1961 C CA . TYR A 1 243 ? 2.823 -1.463 -15.850 1.00 97.12 243 TYR A CA 1
ATOM 1962 C C . TYR A 1 243 ? 2.937 -0.449 -16.988 1.00 97.12 243 TYR A C 1
ATOM 1964 O O . TYR A 1 243 ? 3.836 0.389 -16.981 1.00 97.12 243 TYR A O 1
ATOM 1972 N N . GLU A 1 244 ? 1.986 -0.479 -17.922 1.00 96.12 244 GLU A N 1
ATOM 1973 C CA . GLU A 1 244 ? 1.919 0.462 -19.037 1.00 96.12 244 GLU A CA 1
ATOM 1974 C C . GLU A 1 244 ? 1.802 1.906 -18.540 1.00 96.12 244 GLU A C 1
ATOM 1976 O O . GLU A 1 244 ? 2.576 2.759 -18.967 1.00 96.12 244 GLU A O 1
ATOM 1981 N N . LEU A 1 245 ? 0.932 2.167 -17.556 1.00 95.94 245 LEU A N 1
ATOM 1982 C CA . LEU A 1 245 ? 0.774 3.498 -16.965 1.00 95.94 245 LEU A CA 1
ATOM 1983 C C . LEU A 1 245 ? 2.072 4.018 -16.323 1.00 95.94 245 LEU A C 1
ATOM 1985 O O . LEU A 1 245 ? 2.316 5.226 -16.312 1.00 95.94 245 LEU A O 1
ATOM 1989 N N . ALA A 1 246 ? 2.901 3.126 -15.771 1.00 96.31 246 ALA A N 1
ATOM 1990 C CA . ALA A 1 246 ? 4.191 3.497 -15.195 1.00 96.31 246 ALA A CA 1
ATOM 1991 C C . ALA A 1 246 ? 5.193 3.900 -16.283 1.00 96.31 246 ALA A C 1
ATOM 1993 O O . ALA A 1 246 ? 5.885 4.906 -16.123 1.00 96.31 246 ALA A O 1
ATOM 1994 N N . LEU A 1 247 ? 5.239 3.151 -17.389 1.00 94.75 247 LEU A N 1
ATOM 1995 C CA . LEU A 1 247 ? 6.107 3.442 -18.533 1.00 94.75 247 LEU A CA 1
ATOM 1996 C C . LEU A 1 247 ? 5.660 4.685 -19.311 1.00 94.75 247 LEU A C 1
ATOM 1998 O O . LEU A 1 247 ? 6.499 5.447 -19.784 1.00 94.75 247 LEU A O 1
ATOM 2002 N N . SER A 1 248 ? 4.349 4.913 -19.419 1.00 93.25 248 SER A N 1
ATOM 2003 C CA . SER A 1 248 ? 3.764 6.052 -20.132 1.00 93.25 248 SER A CA 1
ATOM 2004 C C . SER A 1 248 ? 3.715 7.333 -19.294 1.00 93.25 248 SER A C 1
ATOM 2006 O O . SER A 1 248 ? 3.208 8.357 -19.756 1.00 93.25 248 SER A O 1
ATOM 2008 N N . HIS A 1 249 ? 4.173 7.297 -18.039 1.00 93.25 249 HIS A N 1
ATOM 2009 C CA . HIS A 1 249 ? 4.190 8.476 -17.187 1.00 93.25 249 HIS A CA 1
ATOM 2010 C C . HIS A 1 249 ? 5.136 9.531 -17.777 1.00 93.25 249 HIS A C 1
ATOM 2012 O O . HIS A 1 249 ? 6.282 9.233 -18.099 1.00 93.25 249 HIS A O 1
ATOM 2018 N N . SER A 1 250 ? 4.702 10.791 -17.865 1.00 91.81 250 SER A N 1
ATOM 2019 C CA . SER A 1 250 ? 5.476 11.864 -18.520 1.00 91.81 250 SER A CA 1
ATOM 2020 C C . SER A 1 250 ? 6.884 12.052 -17.942 1.00 91.81 250 SER A C 1
ATOM 2022 O O . SER A 1 250 ? 7.821 12.362 -18.665 1.00 91.81 250 SER A O 1
ATOM 2024 N N . ARG A 1 251 ? 7.035 11.827 -16.632 1.00 91.19 251 ARG A N 1
ATOM 2025 C CA . ARG A 1 251 ? 8.308 11.906 -15.890 1.00 91.19 251 ARG A CA 1
ATOM 2026 C C . ARG A 1 251 ? 9.063 10.572 -15.800 1.00 91.19 251 ARG A C 1
ATOM 2028 O O . ARG A 1 251 ? 10.050 10.490 -15.078 1.00 91.19 251 ARG A O 1
ATOM 2035 N N . PHE A 1 252 ? 8.601 9.512 -16.466 1.00 93.50 252 PHE A N 1
ATOM 2036 C CA . PHE A 1 252 ? 9.204 8.180 -16.359 1.00 93.50 252 PHE A CA 1
ATOM 2037 C C . PHE A 1 252 ? 10.695 8.200 -16.718 1.00 93.50 252 PHE A C 1
ATOM 2039 O O . PHE A 1 252 ? 11.523 7.782 -15.907 1.00 93.50 252 PHE A O 1
ATOM 2046 N N . LEU A 1 253 ? 11.040 8.741 -17.892 1.00 91.75 253 LEU A N 1
ATOM 2047 C CA . LEU A 1 253 ? 12.426 8.822 -18.363 1.00 91.75 253 LEU A CA 1
ATOM 2048 C C . LEU A 1 253 ? 13.292 9.697 -17.446 1.00 91.75 253 LEU A C 1
ATOM 2050 O O . LEU A 1 253 ? 14.387 9.280 -17.065 1.00 91.75 253 LEU A O 1
ATOM 2054 N N . ASP A 1 254 ? 12.756 10.842 -17.013 1.00 89.62 254 ASP A N 1
ATOM 2055 C CA . ASP A 1 254 ? 13.427 11.771 -16.093 1.00 89.62 254 ASP A CA 1
ATOM 2056 C C . ASP A 1 254 ? 13.798 11.118 -14.758 1.00 89.62 254 ASP A C 1
ATOM 2058 O O . ASP A 1 254 ? 14.783 11.503 -14.138 1.00 89.62 254 ASP A O 1
ATOM 2062 N N . VAL A 1 255 ? 13.004 10.145 -14.300 1.00 92.00 255 VAL A N 1
ATOM 2063 C CA . VAL A 1 255 ? 13.219 9.431 -13.038 1.00 92.00 255 VAL A CA 1
ATOM 2064 C C . VAL A 1 255 ? 14.104 8.201 -13.233 1.00 92.00 255 VAL A C 1
ATOM 2066 O O . VAL A 1 255 ? 15.025 7.970 -12.447 1.00 92.00 255 VAL A O 1
ATOM 2069 N N . ILE A 1 256 ? 13.831 7.377 -14.248 1.00 93.12 256 ILE A N 1
ATOM 2070 C CA . ILE A 1 256 ? 14.508 6.087 -14.431 1.00 93.12 256 ILE A CA 1
ATOM 2071 C C . ILE A 1 256 ? 15.970 6.267 -14.864 1.00 93.12 256 ILE A C 1
ATOM 2073 O O . ILE A 1 256 ? 16.833 5.490 -14.452 1.00 93.12 256 ILE A O 1
ATOM 2077 N N . LEU A 1 257 ? 16.280 7.321 -15.625 1.00 91.56 257 LEU A N 1
ATOM 2078 C CA . LEU A 1 257 ? 17.624 7.585 -16.149 1.00 91.56 257 LEU A CA 1
ATOM 2079 C C . LEU A 1 257 ? 18.498 8.425 -15.207 1.00 91.56 257 LEU A C 1
ATOM 2081 O O . LEU A 1 257 ? 19.646 8.703 -15.536 1.00 91.56 257 LEU A O 1
ATOM 2085 N N . VAL A 1 258 ? 18.018 8.777 -14.006 1.00 89.19 258 VAL A N 1
ATOM 2086 C CA . VAL A 1 258 ? 18.846 9.475 -13.006 1.00 89.19 258 VAL A CA 1
ATOM 2087 C C . VAL A 1 258 ? 20.092 8.634 -12.677 1.00 89.19 258 VAL A C 1
ATOM 2089 O O . VAL A 1 258 ? 19.942 7.481 -12.248 1.00 89.19 258 VAL A O 1
ATOM 2092 N N . PRO A 1 259 ? 21.318 9.172 -12.837 1.00 80.56 259 PRO A N 1
ATOM 2093 C CA . PRO A 1 259 ? 22.544 8.384 -12.687 1.00 80.56 259 PRO A CA 1
ATOM 2094 C C . PRO A 1 259 ? 22.903 8.103 -11.219 1.00 80.56 259 PRO A C 1
ATOM 2096 O O . PRO A 1 259 ? 23.594 7.131 -10.916 1.00 80.56 259 PRO A O 1
ATOM 2099 N N . PHE A 1 260 ? 22.417 8.926 -10.285 1.00 80.56 260 PHE A N 1
ATOM 2100 C CA . PHE A 1 260 ? 22.681 8.796 -8.851 1.00 80.56 260 PHE A CA 1
ATOM 2101 C C . PHE A 1 260 ? 21.567 8.046 -8.100 1.00 80.56 260 PHE A C 1
ATOM 2103 O O . PHE A 1 260 ? 20.511 7.718 -8.644 1.00 80.56 260 PHE A O 1
ATOM 2110 N N . GLN A 1 261 ? 21.810 7.738 -6.820 1.00 78.62 261 GLN A N 1
ATOM 2111 C CA . GLN A 1 261 ? 20.801 7.106 -5.969 1.00 78.62 261 GLN A CA 1
ATOM 2112 C C . GLN A 1 261 ? 19.625 8.050 -5.740 1.00 78.62 261 GLN A C 1
ATOM 2114 O O . GLN A 1 261 ? 19.765 9.081 -5.090 1.00 78.62 261 GLN A O 1
ATOM 2119 N N . PHE A 1 262 ? 18.465 7.648 -6.242 1.00 85.44 262 PHE A N 1
ATOM 2120 C CA . PHE A 1 262 ? 17.235 8.413 -6.159 1.00 85.44 262 PHE A CA 1
ATOM 2121 C C . PHE A 1 262 ? 16.125 7.500 -5.637 1.00 85.44 262 PHE A C 1
ATOM 2123 O O . PHE A 1 262 ? 15.861 6.434 -6.202 1.00 85.44 262 PHE A O 1
ATOM 2130 N N . LYS A 1 263 ? 15.495 7.868 -4.519 1.00 93.50 263 LYS A N 1
ATOM 2131 C CA . LYS A 1 263 ? 14.505 7.036 -3.816 1.00 93.50 263 LYS A CA 1
ATOM 2132 C C . LYS A 1 263 ? 13.288 6.752 -4.687 1.00 93.50 263 LYS A C 1
ATOM 2134 O O . LYS A 1 263 ? 12.734 5.651 -4.610 1.00 93.50 263 LYS A O 1
ATOM 2139 N N . VAL A 1 264 ? 12.903 7.709 -5.531 1.00 94.62 264 VAL A N 1
ATOM 2140 C CA . VAL A 1 264 ? 11.814 7.538 -6.503 1.00 94.62 264 VAL A CA 1
ATOM 2141 C C . VAL A 1 264 ? 12.206 6.500 -7.550 1.00 94.62 264 VAL A C 1
ATOM 2143 O O . VAL A 1 264 ? 11.479 5.524 -7.704 1.00 94.62 264 VAL A O 1
ATOM 2146 N N . LYS A 1 265 ? 13.398 6.611 -8.164 1.00 95.19 265 LYS A N 1
ATOM 2147 C CA . LYS A 1 265 ? 13.931 5.604 -9.104 1.00 95.19 265 LYS A CA 1
ATOM 2148 C C . LYS A 1 265 ? 13.952 4.214 -8.478 1.00 95.19 265 LYS A C 1
ATOM 2150 O O . LYS A 1 265 ? 13.424 3.269 -9.052 1.00 95.19 265 LYS A O 1
ATOM 2155 N N . LYS A 1 266 ? 14.495 4.093 -7.266 1.00 96.19 266 LYS A N 1
ATOM 2156 C CA . LYS A 1 266 ? 14.522 2.830 -6.518 1.00 96.19 266 LYS A CA 1
ATOM 2157 C C . LYS A 1 266 ? 13.123 2.231 -6.351 1.00 96.19 266 LYS A C 1
ATOM 2159 O O . LYS A 1 266 ? 12.925 1.046 -6.598 1.00 96.19 266 LYS A O 1
ATOM 2164 N N . SER A 1 267 ? 12.167 3.043 -5.904 1.00 97.44 267 SER A N 1
ATOM 2165 C CA . SER A 1 267 ? 10.807 2.580 -5.605 1.00 97.44 267 SER A CA 1
ATOM 2166 C C . SER A 1 267 ? 10.028 2.248 -6.880 1.00 97.44 267 SER A C 1
ATOM 2168 O O . SER A 1 267 ? 9.269 1.284 -6.884 1.00 97.44 267 SER A O 1
ATOM 2170 N N . LEU A 1 268 ? 10.269 2.990 -7.965 1.00 97.50 268 LEU A N 1
ATOM 2171 C CA . LEU A 1 268 ? 9.720 2.735 -9.293 1.00 97.50 268 LEU A CA 1
ATOM 2172 C C . LEU A 1 268 ? 10.231 1.411 -9.865 1.00 97.50 268 LEU A C 1
ATOM 2174 O O . LEU A 1 268 ? 9.427 0.576 -10.256 1.00 97.50 268 LEU A O 1
ATOM 2178 N N . VAL A 1 269 ? 11.547 1.174 -9.860 1.00 97.44 269 VAL A N 1
ATOM 2179 C CA . VAL A 1 269 ? 12.111 -0.094 -10.354 1.00 97.44 269 VAL A CA 1
ATOM 2180 C C . VAL A 1 269 ? 11.622 -1.270 -9.509 1.00 97.44 269 VAL A C 1
ATOM 2182 O O . VAL A 1 269 ? 11.272 -2.310 -10.059 1.00 97.44 269 VAL A O 1
ATOM 2185 N N . HIS A 1 270 ? 11.551 -1.109 -8.184 1.00 98.12 270 HIS A N 1
ATOM 2186 C CA . HIS A 1 270 ? 10.984 -2.136 -7.312 1.00 98.12 270 HIS A CA 1
ATOM 2187 C C . HIS A 1 270 ? 9.525 -2.447 -7.681 1.00 98.12 270 HIS A C 1
ATOM 2189 O O . HIS A 1 270 ? 9.172 -3.616 -7.802 1.00 98.12 270 HIS A O 1
ATOM 2195 N N . LEU A 1 271 ? 8.697 -1.425 -7.932 1.00 98.50 271 LEU A N 1
ATOM 2196 C CA . LEU A 1 271 ? 7.325 -1.615 -8.402 1.00 98.50 271 LEU A CA 1
ATOM 2197 C C . LEU A 1 271 ? 7.280 -2.342 -9.755 1.00 98.50 271 LEU A C 1
ATOM 2199 O O . LEU A 1 271 ? 6.558 -3.327 -9.874 1.00 98.50 271 LEU A O 1
ATOM 2203 N N . LEU A 1 272 ? 8.078 -1.922 -10.743 1.00 98.25 272 LEU A N 1
ATOM 2204 C CA . LEU A 1 272 ? 8.151 -2.585 -12.052 1.00 98.25 272 LEU A CA 1
ATOM 2205 C C . LEU A 1 272 ? 8.559 -4.058 -11.929 1.00 98.25 272 LEU A C 1
ATOM 2207 O O . LEU A 1 272 ? 7.989 -4.904 -12.610 1.00 98.25 272 LEU A O 1
ATOM 2211 N N . LEU A 1 273 ? 9.500 -4.381 -11.039 1.00 98.12 273 LEU A N 1
ATOM 2212 C CA . LEU A 1 273 ? 9.891 -5.763 -10.765 1.00 98.12 273 LEU A CA 1
ATOM 2213 C C . LEU A 1 273 ? 8.735 -6.593 -10.211 1.00 98.12 273 LEU A C 1
ATOM 2215 O O . LEU A 1 273 ? 8.509 -7.703 -10.687 1.00 98.12 273 LEU A O 1
ATOM 2219 N N . ILE A 1 274 ? 7.993 -6.069 -9.234 1.00 98.25 274 ILE A N 1
ATOM 2220 C CA . ILE A 1 274 ? 6.829 -6.778 -8.696 1.00 98.25 274 ILE A CA 1
ATOM 2221 C C . ILE A 1 274 ? 5.770 -6.971 -9.786 1.00 98.25 274 ILE A C 1
ATOM 2223 O O . ILE A 1 274 ? 5.300 -8.087 -9.976 1.00 98.25 274 ILE A O 1
ATOM 2227 N N . LEU A 1 275 ? 5.440 -5.932 -10.553 1.00 98.06 275 LEU A N 1
ATOM 2228 C CA . LEU A 1 275 ? 4.448 -6.027 -11.628 1.00 98.06 275 LEU A CA 1
ATOM 2229 C C . LEU A 1 275 ? 4.847 -7.055 -12.700 1.00 98.06 275 LEU A C 1
ATOM 2231 O O . LEU A 1 275 ? 4.028 -7.895 -13.067 1.00 98.06 275 LEU A O 1
ATOM 2235 N N . ALA A 1 276 ? 6.110 -7.050 -13.136 1.00 97.00 276 ALA A N 1
ATOM 2236 C CA . ALA A 1 276 ? 6.627 -8.016 -14.105 1.00 97.00 276 ALA A CA 1
ATOM 2237 C C . ALA A 1 276 ? 6.633 -9.457 -13.567 1.00 97.00 276 ALA A C 1
ATOM 2239 O O . ALA A 1 276 ? 6.486 -10.394 -14.343 1.00 97.00 276 ALA A O 1
ATOM 2240 N N . ARG A 1 277 ? 6.757 -9.661 -12.247 1.00 96.75 277 ARG A N 1
ATOM 2241 C CA . ARG A 1 277 ? 6.582 -10.982 -11.611 1.00 96.75 277 ARG A CA 1
ATOM 2242 C C . ARG A 1 277 ? 5.124 -11.442 -11.578 1.00 96.75 277 ARG A C 1
ATOM 2244 O O . ARG A 1 277 ? 4.858 -12.638 -11.656 1.00 96.75 277 ARG A O 1
ATOM 2251 N N . LYS A 1 278 ? 4.168 -10.519 -11.442 1.00 96.25 278 LYS A N 1
ATOM 2252 C CA . LYS A 1 278 ? 2.736 -10.865 -11.426 1.00 96.25 278 LYS A CA 1
ATOM 2253 C C . LYS A 1 278 ? 2.191 -11.139 -12.828 1.00 96.25 278 LYS A C 1
ATOM 2255 O O . LYS A 1 278 ? 1.349 -12.022 -12.979 1.00 96.25 278 LYS A O 1
ATOM 2260 N N . ASN A 1 279 ? 2.667 -10.418 -13.845 1.00 95.81 279 ASN A N 1
ATOM 2261 C CA . ASN A 1 279 ? 2.241 -10.602 -15.229 1.00 95.81 279 ASN A CA 1
ATOM 2262 C C . ASN A 1 279 ? 3.432 -10.607 -16.197 1.00 95.81 279 ASN A C 1
ATOM 2264 O O . ASN A 1 279 ? 4.102 -9.593 -16.367 1.00 95.81 279 ASN A O 1
ATOM 2268 N N . HIS A 1 280 ? 3.654 -11.738 -16.872 1.00 93.44 280 HIS A N 1
ATOM 2269 C CA . HIS A 1 280 ? 4.774 -11.898 -17.797 1.00 93.44 280 HIS A CA 1
ATOM 2270 C C . HIS A 1 280 ? 4.576 -11.222 -19.154 1.00 93.44 280 HIS A C 1
ATOM 2272 O O . HIS A 1 280 ? 5.558 -10.879 -19.809 1.00 93.44 280 HIS A O 1
ATOM 2278 N N . SER A 1 281 ? 3.330 -10.966 -19.563 1.00 93.06 281 SER A N 1
ATOM 2279 C CA . SER A 1 281 ? 3.030 -10.379 -20.873 1.00 93.06 281 SER A CA 1
ATOM 2280 C C . SER A 1 281 ? 3.508 -8.932 -21.014 1.00 93.06 281 SER A C 1
ATOM 2282 O O . SER A 1 281 ? 3.532 -8.403 -22.119 1.00 93.06 281 SER A O 1
ATOM 2284 N N . VAL A 1 282 ? 3.868 -8.276 -19.907 1.00 94.12 282 VAL A N 1
ATOM 2285 C CA . VAL A 1 282 ? 4.327 -6.878 -19.891 1.00 94.12 282 VAL A CA 1
ATOM 2286 C C . VAL A 1 282 ? 5.788 -6.725 -20.326 1.00 94.12 282 VAL A C 1
ATOM 2288 O O . VAL A 1 282 ? 6.257 -5.610 -20.555 1.00 94.12 282 VAL A O 1
ATOM 2291 N N . MET A 1 283 ? 6.534 -7.830 -20.395 1.00 93.81 283 MET A N 1
ATOM 2292 C CA . MET A 1 283 ? 7.965 -7.821 -20.681 1.00 93.81 283 MET A CA 1
ATOM 2293 C C . MET A 1 283 ? 8.225 -7.803 -22.188 1.00 93.81 283 MET A C 1
ATOM 2295 O O . MET A 1 283 ? 8.283 -8.844 -22.836 1.00 93.81 283 MET A O 1
ATOM 2299 N N . ASP A 1 284 ? 8.413 -6.604 -22.742 1.00 93.06 284 ASP A N 1
ATOM 2300 C CA . ASP A 1 284 ? 8.774 -6.394 -24.148 1.00 93.06 284 ASP A CA 1
ATOM 2301 C C . ASP A 1 284 ? 10.278 -6.097 -24.295 1.00 93.06 284 ASP A C 1
ATOM 2303 O O . ASP A 1 284 ? 10.864 -5.302 -23.552 1.00 93.06 284 ASP A O 1
ATOM 2307 N N . LYS A 1 285 ? 10.918 -6.688 -25.310 1.00 92.75 285 LYS A N 1
ATOM 2308 C CA . LYS A 1 285 ? 12.322 -6.428 -25.664 1.00 92.75 285 LYS A CA 1
ATOM 2309 C C . LYS A 1 285 ? 12.645 -4.940 -25.862 1.00 92.75 285 LYS A C 1
ATOM 2311 O O . LYS A 1 285 ? 13.773 -4.525 -25.608 1.00 92.75 285 LYS A O 1
ATOM 2316 N N . LYS A 1 286 ? 11.667 -4.115 -26.251 1.00 91.56 286 LYS A N 1
ATOM 2317 C CA . LYS A 1 286 ? 11.798 -2.655 -26.397 1.00 91.56 286 LYS A CA 1
ATOM 2318 C C . LYS A 1 286 ? 12.187 -1.948 -25.098 1.00 91.56 286 LYS A C 1
ATOM 2320 O O . LYS A 1 286 ? 12.747 -0.858 -25.155 1.00 91.56 286 LYS A O 1
ATOM 2325 N N . HIS A 1 287 ? 11.922 -2.547 -23.937 1.00 93.62 287 HIS A N 1
ATOM 2326 C CA . HIS A 1 287 ? 12.267 -1.951 -22.646 1.00 93.62 287 HIS A CA 1
ATOM 2327 C C . HIS A 1 287 ? 13.754 -2.130 -22.294 1.00 93.62 287 HIS A C 1
ATOM 2329 O O . HIS A 1 287 ? 14.298 -1.340 -21.522 1.00 93.62 287 HIS A O 1
ATOM 2335 N N . ILE A 1 288 ? 14.436 -3.129 -22.874 1.00 93.81 288 ILE A N 1
ATOM 2336 C CA . ILE A 1 288 ? 15.815 -3.498 -22.514 1.00 93.81 288 ILE A CA 1
ATOM 2337 C C . ILE A 1 288 ? 16.808 -2.332 -22.656 1.00 93.81 288 ILE A C 1
ATOM 2339 O O . ILE A 1 288 ? 17.548 -2.098 -21.698 1.00 93.81 288 ILE A O 1
ATOM 2343 N N . PRO A 1 289 ? 16.818 -1.542 -23.751 1.00 92.62 289 PRO A N 1
ATOM 2344 C CA . PRO A 1 289 ? 17.697 -0.378 -23.861 1.00 92.62 289 PRO A CA 1
ATOM 2345 C C . PRO A 1 289 ? 17.568 0.622 -22.711 1.00 92.62 289 PRO A C 1
ATOM 2347 O O . PRO A 1 289 ? 18.574 1.101 -22.191 1.00 92.62 289 PRO A O 1
ATOM 2350 N N . ILE A 1 290 ? 16.336 0.912 -22.283 1.00 93.31 290 ILE A N 1
ATOM 2351 C CA . ILE A 1 290 ? 16.063 1.859 -21.195 1.00 93.31 290 ILE A CA 1
ATOM 2352 C C . ILE A 1 290 ? 16.515 1.263 -19.860 1.00 93.31 290 ILE A C 1
ATOM 2354 O O . ILE A 1 290 ? 17.125 1.959 -19.049 1.00 93.31 290 ILE A O 1
ATOM 2358 N N . LEU A 1 291 ? 16.273 -0.032 -19.634 1.00 94.75 291 LEU A N 1
ATOM 2359 C CA . LEU A 1 291 ? 16.722 -0.722 -18.424 1.00 94.75 291 LEU A CA 1
ATOM 2360 C C . LEU A 1 291 ? 18.254 -0.753 -18.325 1.00 94.75 291 LEU A C 1
ATOM 2362 O O . LEU A 1 291 ? 18.794 -0.416 -17.271 1.00 94.75 291 LEU A O 1
ATOM 2366 N N . LEU A 1 292 ? 18.958 -1.057 -19.419 1.00 93.56 292 LEU A N 1
ATOM 2367 C CA . LEU A 1 292 ? 20.422 -0.989 -19.493 1.00 93.56 292 LEU A CA 1
ATOM 2368 C C . LEU A 1 292 ? 20.939 0.444 -19.306 1.00 93.56 292 LEU A C 1
ATOM 2370 O O . LEU A 1 292 ? 21.889 0.661 -18.557 1.00 93.56 292 LEU A O 1
ATOM 2374 N N . GLY A 1 293 ? 20.278 1.434 -19.912 1.00 92.81 293 GLY A N 1
ATOM 2375 C CA . GLY A 1 293 ? 20.581 2.853 -19.713 1.00 92.81 293 GLY A CA 1
ATOM 2376 C C . GLY A 1 293 ? 20.389 3.317 -18.270 1.00 92.81 293 GLY A C 1
ATOM 2377 O O . GLY A 1 293 ? 21.154 4.129 -17.761 1.00 92.81 293 GLY A O 1
ATOM 2378 N N . SER A 1 294 ? 19.409 2.755 -17.565 1.00 93.12 294 SER A N 1
ATOM 2379 C CA . SER A 1 294 ? 19.173 3.049 -16.151 1.00 93.12 294 SER A CA 1
ATOM 2380 C C . SER A 1 294 ? 20.176 2.371 -15.208 1.00 93.12 294 SER A C 1
ATOM 2382 O O . SER A 1 294 ? 20.313 2.798 -14.055 1.00 93.12 294 SER A O 1
ATOM 2384 N N . TYR A 1 295 ? 20.862 1.322 -15.674 1.00 94.12 295 TYR A N 1
ATOM 2385 C CA . TYR A 1 295 ? 21.797 0.526 -14.889 1.00 94.12 295 TYR A CA 1
ATOM 2386 C C . TYR A 1 295 ? 23.166 1.210 -14.806 1.00 94.12 295 TYR A C 1
ATOM 2388 O O . TYR A 1 295 ? 23.810 1.481 -15.809 1.00 94.12 295 TYR A O 1
ATOM 2396 N N . GLY A 1 296 ? 23.632 1.477 -13.591 1.00 89.88 296 GLY A N 1
ATOM 2397 C CA . GLY A 1 296 ? 24.923 2.112 -13.316 1.00 89.88 296 GLY A CA 1
ATOM 2398 C C . GLY A 1 296 ? 26.044 1.143 -12.930 1.00 89.88 296 GLY A C 1
ATOM 2399 O O . GLY A 1 296 ? 27.070 1.610 -12.455 1.00 89.88 296 GLY A O 1
ATOM 2400 N N . ALA A 1 297 ? 25.848 -0.177 -13.044 1.00 88.81 297 ALA A N 1
ATOM 2401 C CA . ALA A 1 297 ? 26.852 -1.201 -12.709 1.00 88.81 297 ALA A CA 1
ATOM 2402 C C . ALA A 1 297 ? 27.457 -1.102 -11.289 1.00 88.81 297 ALA A C 1
ATOM 2404 O O . ALA A 1 297 ? 28.634 -1.374 -11.070 1.00 88.81 297 ALA A O 1
ATOM 2405 N N . THR A 1 298 ? 26.641 -0.738 -10.293 1.00 89.56 298 THR A N 1
ATOM 2406 C CA . THR A 1 298 ? 27.047 -0.715 -8.872 1.00 89.56 298 THR A CA 1
ATOM 2407 C C . THR A 1 298 ? 26.228 -1.698 -8.035 1.00 89.56 298 THR A C 1
ATOM 2409 O O . THR A 1 298 ? 25.150 -2.128 -8.438 1.00 89.56 298 THR A O 1
ATOM 2412 N N . LEU A 1 299 ? 26.701 -2.031 -6.828 1.00 89.25 299 LEU A N 1
ATOM 2413 C CA . LEU A 1 299 ? 25.993 -2.912 -5.880 1.00 89.25 299 LEU A CA 1
ATOM 2414 C C . LEU A 1 299 ? 24.891 -2.206 -5.072 1.00 89.25 299 LEU A C 1
ATOM 2416 O O . LEU A 1 299 ? 24.378 -2.751 -4.092 1.00 89.25 299 LEU A O 1
ATOM 2420 N N . THR A 1 300 ? 24.514 -0.989 -5.459 1.00 92.62 300 THR A N 1
ATOM 2421 C CA . THR A 1 300 ? 23.449 -0.258 -4.776 1.00 92.62 300 THR A CA 1
ATOM 2422 C C . THR A 1 300 ? 22.107 -0.961 -4.941 1.00 92.62 300 THR A C 1
ATOM 2424 O O . THR A 1 300 ? 21.849 -1.650 -5.928 1.00 92.62 300 THR A O 1
ATOM 2427 N N . GLU A 1 301 ? 21.211 -0.774 -3.974 1.00 92.25 301 GLU A N 1
ATOM 2428 C CA . GLU A 1 301 ? 19.912 -1.455 -3.960 1.00 92.25 301 GLU A CA 1
ATOM 2429 C C . GLU A 1 301 ? 19.083 -1.171 -5.223 1.00 92.25 301 GLU A C 1
ATOM 2431 O O . GLU A 1 301 ? 18.464 -2.076 -5.773 1.00 92.25 301 GLU A O 1
ATOM 2436 N N . THR A 1 302 ? 19.148 0.058 -5.743 1.00 94.69 302 THR A N 1
ATOM 2437 C CA . THR A 1 302 ? 18.519 0.436 -7.017 1.00 94.69 302 THR A CA 1
ATOM 2438 C C . THR A 1 302 ? 19.037 -0.416 -8.177 1.00 94.69 302 THR A C 1
ATOM 2440 O O . THR A 1 302 ? 18.247 -0.980 -8.926 1.00 94.69 302 THR A O 1
ATOM 2443 N N . ASN A 1 303 ? 20.359 -0.559 -8.307 1.00 94.44 303 ASN A N 1
ATOM 2444 C CA . ASN A 1 303 ? 20.967 -1.348 -9.377 1.00 94.44 303 ASN A CA 1
ATOM 2445 C C . ASN A 1 303 ? 20.698 -2.844 -9.228 1.00 94.44 303 ASN A C 1
ATOM 2447 O O . ASN A 1 303 ? 20.523 -3.529 -10.231 1.00 94.44 303 ASN A O 1
ATOM 2451 N N . ARG A 1 304 ? 20.591 -3.345 -7.994 1.00 95.56 304 ARG A N 1
ATOM 2452 C CA . ARG A 1 304 ? 20.163 -4.725 -7.734 1.00 95.56 304 ARG A CA 1
ATOM 2453 C C . ARG A 1 304 ? 18.740 -4.977 -8.227 1.00 95.56 304 ARG A C 1
ATOM 2455 O O . ARG A 1 304 ? 18.506 -6.015 -8.834 1.00 95.56 304 ARG A O 1
ATOM 2462 N N . PHE A 1 305 ? 17.813 -4.038 -8.021 1.0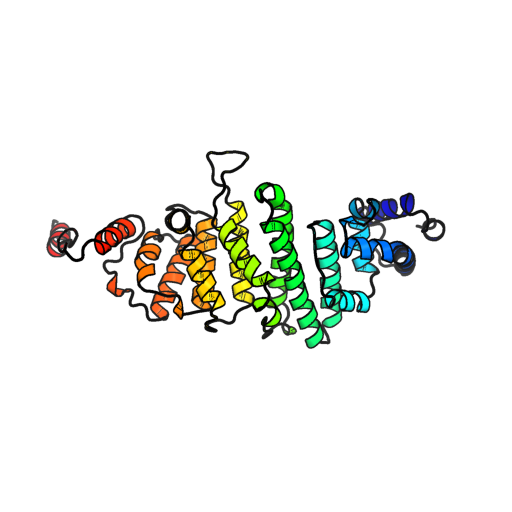0 96.94 305 PHE A N 1
ATOM 2463 C CA . PHE A 1 305 ? 16.460 -4.156 -8.572 1.00 96.94 305 PHE A CA 1
ATOM 2464 C C . PHE A 1 305 ? 16.438 -4.067 -10.101 1.00 96.94 305 PHE A C 1
ATOM 2466 O O . PHE A 1 305 ? 15.728 -4.848 -10.725 1.00 96.94 305 PHE A O 1
ATOM 2473 N N . ILE A 1 306 ? 17.227 -3.171 -10.708 1.00 96.69 306 ILE A N 1
ATOM 2474 C CA . ILE A 1 306 ? 17.312 -3.055 -12.176 1.00 96.69 306 ILE A CA 1
ATOM 2475 C C . ILE A 1 306 ? 17.844 -4.359 -12.769 1.00 96.69 306 ILE A C 1
ATOM 2477 O O . ILE A 1 306 ? 17.245 -4.912 -13.685 1.00 96.69 306 ILE A O 1
ATOM 2481 N N . LEU A 1 307 ? 18.931 -4.889 -12.207 1.00 96.12 307 LEU A N 1
ATOM 2482 C CA . LEU A 1 307 ? 19.508 -6.149 -12.655 1.00 96.12 307 LEU A CA 1
ATOM 2483 C C . LEU A 1 307 ? 18.532 -7.316 -12.464 1.00 96.12 307 LEU A C 1
ATOM 2485 O O . LEU A 1 307 ? 18.387 -8.128 -13.370 1.00 96.12 307 LEU A O 1
ATOM 2489 N N . ALA A 1 308 ? 17.829 -7.382 -11.330 1.00 97.25 308 ALA A N 1
ATOM 2490 C CA . ALA A 1 308 ? 16.807 -8.401 -11.095 1.00 97.25 308 ALA A CA 1
ATOM 2491 C C . ALA A 1 308 ? 15.655 -8.310 -12.110 1.00 97.25 308 ALA A C 1
ATOM 2493 O O . ALA A 1 308 ? 15.173 -9.339 -12.573 1.00 97.25 308 ALA A O 1
ATOM 2494 N N . LEU A 1 309 ? 15.244 -7.096 -12.492 1.00 97.25 309 LEU A N 1
ATOM 2495 C CA . LEU A 1 309 ? 14.236 -6.879 -13.529 1.00 97.25 309 LEU A CA 1
ATOM 2496 C C . LEU A 1 309 ? 14.729 -7.363 -14.894 1.00 97.25 309 LEU A C 1
ATOM 2498 O O . LEU A 1 309 ? 14.028 -8.121 -15.551 1.00 97.25 309 LEU A O 1
ATOM 2502 N N . ILE A 1 310 ? 15.952 -7.002 -15.287 1.00 96.38 310 ILE A N 1
ATOM 2503 C CA . ILE A 1 310 ? 16.572 -7.467 -16.536 1.00 96.38 310 ILE A CA 1
ATOM 2504 C C . ILE A 1 310 ? 16.669 -9.002 -16.553 1.00 96.38 310 ILE A C 1
ATOM 2506 O O . ILE A 1 310 ? 16.261 -9.636 -17.519 1.00 96.38 310 ILE A O 1
ATOM 2510 N N . GLN A 1 311 ? 17.124 -9.625 -15.465 1.00 95.75 311 GLN A N 1
ATOM 2511 C CA . GLN A 1 311 ? 17.166 -11.088 -15.351 1.00 95.75 311 GLN A CA 1
ATOM 2512 C C . GLN A 1 311 ? 15.775 -11.725 -15.455 1.00 95.75 311 GLN A C 1
ATOM 2514 O O . GLN A 1 311 ? 15.631 -12.813 -16.010 1.00 95.75 311 GLN A O 1
ATOM 2519 N N . HIS A 1 312 ? 14.743 -11.066 -14.923 1.00 95.88 312 HIS A N 1
ATOM 2520 C CA . HIS A 1 312 ? 13.366 -11.547 -15.025 1.00 95.88 312 HIS A CA 1
ATOM 2521 C C . HIS A 1 312 ? 12.842 -11.491 -16.467 1.00 95.88 312 HIS A C 1
ATOM 2523 O O . HIS A 1 312 ? 12.192 -12.438 -16.908 1.00 95.88 312 HIS A O 1
ATOM 2529 N N . TYR A 1 313 ? 13.204 -10.448 -17.225 1.00 96.31 313 TYR A N 1
ATOM 2530 C CA . TYR A 1 313 ? 12.947 -10.369 -18.670 1.00 96.31 313 TYR A CA 1
ATOM 2531 C C . TYR A 1 313 ? 13.592 -11.545 -19.412 1.00 96.31 313 TYR A C 1
ATOM 2533 O O . TYR A 1 313 ? 12.922 -12.215 -20.196 1.00 96.31 313 TYR A O 1
ATOM 2541 N N . GLU A 1 314 ? 14.862 -11.844 -19.123 1.00 94.88 314 GLU A N 1
ATOM 2542 C CA . GLU A 1 314 ? 15.582 -12.964 -19.746 1.00 94.88 314 GLU A CA 1
ATOM 2543 C C . GLU A 1 314 ? 14.891 -14.306 -19.492 1.00 94.88 314 GLU A C 1
ATOM 2545 O O . GLU A 1 314 ? 14.618 -15.070 -20.416 1.00 94.88 314 GLU A O 1
ATOM 2550 N N . ARG A 1 315 ? 14.548 -14.568 -18.225 1.00 93.69 315 ARG A N 1
ATOM 2551 C CA . ARG A 1 315 ? 13.872 -15.803 -17.797 1.00 93.69 315 ARG A CA 1
ATOM 2552 C C . ARG A 1 315 ? 12.480 -15.962 -18.396 1.00 93.69 315 ARG A C 1
ATOM 2554 O O . ARG A 1 315 ? 11.987 -17.082 -18.479 1.00 93.69 315 ARG A O 1
ATOM 2561 N N . SER A 1 316 ? 11.867 -14.860 -18.811 1.00 91.75 316 SER A N 1
ATOM 2562 C CA . SER A 1 316 ? 10.531 -14.836 -19.407 1.00 91.75 316 SER A CA 1
ATOM 2563 C C . SER A 1 316 ? 10.560 -14.887 -20.936 1.00 91.75 316 SER A C 1
ATOM 2565 O O . SER A 1 316 ? 9.524 -14.717 -21.571 1.00 91.75 316 SER A O 1
ATOM 2567 N N . GLY A 1 317 ? 11.730 -15.152 -21.531 1.00 91.44 317 GLY A N 1
ATOM 2568 C CA . GLY A 1 317 ? 11.890 -15.390 -22.966 1.00 91.44 317 GLY A CA 1
ATOM 2569 C C . GLY A 1 317 ? 12.389 -14.189 -23.769 1.00 91.44 317 GLY A C 1
ATOM 2570 O O . GLY A 1 317 ? 12.481 -14.280 -24.990 1.00 91.44 317 GLY A O 1
ATOM 2571 N N . VAL A 1 318 ? 12.742 -13.069 -23.128 1.00 93.25 318 VAL A N 1
ATOM 2572 C CA . VAL A 1 318 ? 13.353 -11.936 -23.836 1.00 93.25 318 VAL A CA 1
ATOM 2573 C C . VAL A 1 318 ? 14.826 -12.243 -24.106 1.00 93.25 318 VAL A C 1
ATOM 2575 O O . VAL A 1 318 ? 15.629 -12.370 -23.185 1.00 93.25 318 VAL A O 1
ATOM 2578 N N . HIS A 1 319 ? 15.202 -12.337 -25.381 1.00 90.62 319 HIS A N 1
ATOM 2579 C CA . HIS A 1 319 ? 16.564 -12.661 -25.810 1.00 90.62 319 HIS A CA 1
ATOM 2580 C C . HIS A 1 319 ? 17.543 -11.494 -25.598 1.00 90.62 319 HIS A C 1
ATOM 2582 O O . HIS A 1 319 ? 17.867 -10.736 -26.509 1.00 90.62 319 HIS A O 1
ATOM 2588 N N . ILE A 1 320 ? 18.063 -11.358 -24.376 1.00 90.12 320 ILE A N 1
ATOM 2589 C CA . ILE A 1 320 ? 18.957 -10.250 -23.994 1.00 90.12 320 ILE A CA 1
ATOM 2590 C C . ILE A 1 320 ? 20.267 -10.242 -24.796 1.00 90.12 320 ILE A C 1
ATOM 2592 O O . ILE A 1 320 ? 20.849 -9.184 -25.022 1.00 90.12 320 ILE A O 1
ATOM 2596 N N . HIS A 1 321 ? 20.723 -11.393 -25.297 1.00 89.00 321 HIS A N 1
ATOM 2597 C CA . HIS A 1 321 ? 21.940 -11.478 -26.110 1.00 89.00 321 HIS A CA 1
ATOM 2598 C C . HIS A 1 321 ? 21.889 -10.651 -27.408 1.00 89.00 321 HIS A C 1
ATOM 2600 O O . HIS A 1 321 ? 22.949 -10.353 -27.956 1.00 89.00 321 HIS A O 1
ATOM 2606 N N . GLU A 1 322 ? 20.700 -10.270 -27.892 1.00 89.31 322 GLU A N 1
ATOM 2607 C CA . GLU A 1 322 ? 20.521 -9.383 -29.054 1.00 89.31 322 GLU A CA 1
ATOM 2608 C C . GLU A 1 322 ? 21.067 -7.966 -28.805 1.00 89.31 322 GLU A C 1
ATOM 2610 O O . GLU A 1 322 ? 21.412 -7.262 -29.748 1.00 89.31 322 GLU A O 1
ATOM 2615 N N . PHE A 1 323 ? 21.212 -7.562 -27.540 1.00 88.31 323 PHE A N 1
ATOM 2616 C CA . PHE A 1 323 ? 21.681 -6.233 -27.137 1.00 88.31 323 PHE A CA 1
ATOM 2617 C C . PHE A 1 323 ? 23.192 -6.183 -26.864 1.00 88.31 323 PHE A C 1
ATOM 2619 O O . PHE A 1 323 ? 23.666 -5.294 -26.159 1.00 88.31 323 PHE A O 1
ATOM 2626 N N . ARG A 1 324 ? 23.964 -7.145 -27.388 1.00 86.31 324 ARG A N 1
ATOM 2627 C CA . ARG A 1 324 ? 25.430 -7.140 -27.285 1.00 86.31 324 ARG A CA 1
ATOM 2628 C C . ARG A 1 324 ? 26.057 -6.154 -28.293 1.00 86.31 324 ARG A C 1
ATOM 2630 O O . ARG A 1 324 ? 25.583 -6.081 -29.423 1.00 86.31 324 ARG A O 1
ATOM 2637 N N . PRO A 1 325 ? 27.162 -5.465 -27.943 1.00 87.06 325 PRO A N 1
ATOM 2638 C CA . PRO A 1 325 ? 27.846 -5.504 -26.649 1.00 87.06 325 PRO A CA 1
ATOM 2639 C C . PRO A 1 325 ? 26.998 -4.870 -25.540 1.00 87.06 325 PRO A C 1
ATOM 2641 O O . PRO A 1 325 ? 26.313 -3.877 -25.765 1.00 87.06 325 PRO A O 1
ATOM 2644 N N . PHE A 1 326 ? 27.043 -5.453 -24.337 1.00 85.81 326 PHE A N 1
ATOM 2645 C CA . PHE A 1 326 ? 26.297 -4.919 -23.201 1.00 85.81 326 PHE A CA 1
ATOM 2646 C C . PHE A 1 326 ? 26.920 -3.606 -22.747 1.00 85.81 326 PHE A C 1
ATOM 2648 O O . PHE A 1 326 ? 27.943 -3.591 -22.068 1.00 85.81 326 PHE A O 1
ATOM 2655 N N . LEU A 1 327 ? 26.284 -2.510 -23.138 1.00 90.50 327 LEU A N 1
ATOM 2656 C CA . LEU A 1 327 ? 26.548 -1.184 -22.606 1.00 90.50 327 LEU A CA 1
ATOM 2657 C C . LEU A 1 327 ? 25.552 -0.894 -21.483 1.00 90.50 327 LEU A C 1
ATOM 2659 O O . LEU A 1 327 ? 24.471 -1.483 -21.428 1.00 90.50 327 LEU A O 1
ATOM 2663 N N . TRP A 1 328 ? 25.901 0.031 -20.596 1.00 91.25 328 TRP A N 1
ATOM 2664 C CA . TRP A 1 328 ? 25.040 0.475 -19.500 1.00 91.25 328 TRP A CA 1
ATOM 2665 C C . TRP A 1 328 ? 25.231 1.968 -19.225 1.00 91.25 328 TRP A C 1
ATOM 2667 O O . TRP A 1 328 ? 26.154 2.596 -19.755 1.00 91.25 328 TRP A O 1
ATOM 2677 N N . GLY A 1 329 ? 24.339 2.551 -18.426 1.00 88.94 329 GLY A N 1
ATOM 2678 C CA . GLY A 1 329 ? 24.363 3.975 -18.104 1.00 88.94 329 GLY A CA 1
ATOM 2679 C C . GLY A 1 329 ? 24.260 4.851 -19.354 1.00 88.94 329 GLY A C 1
ATOM 2680 O O . GLY A 1 329 ? 23.641 4.485 -20.357 1.00 88.94 329 GLY A O 1
ATOM 2681 N N . ASP A 1 330 ? 24.955 5.985 -19.334 1.00 86.19 330 ASP A N 1
ATOM 2682 C CA . ASP A 1 330 ? 24.963 6.943 -20.445 1.00 86.19 330 ASP A CA 1
ATOM 2683 C C . ASP A 1 330 ? 25.465 6.342 -21.767 1.00 86.19 330 ASP A C 1
ATOM 2685 O O . ASP A 1 330 ? 25.035 6.765 -22.842 1.00 86.19 330 ASP A O 1
ATOM 2689 N N . ALA A 1 331 ? 26.354 5.341 -21.712 1.00 87.88 331 ALA A N 1
ATOM 2690 C CA . ALA A 1 331 ? 26.857 4.664 -22.905 1.00 87.88 331 ALA A CA 1
ATOM 2691 C C . ALA A 1 331 ? 25.749 3.865 -23.611 1.00 87.88 331 ALA A C 1
ATOM 2693 O O . ALA A 1 331 ? 25.630 3.933 -24.835 1.00 87.88 331 ALA A O 1
ATOM 2694 N N . ALA A 1 332 ? 24.899 3.167 -22.848 1.00 87.06 332 ALA A N 1
ATOM 2695 C CA . ALA A 1 332 ? 23.738 2.466 -23.396 1.00 87.06 332 ALA A CA 1
ATOM 2696 C C . ALA A 1 332 ? 22.714 3.433 -23.981 1.00 87.06 332 ALA A C 1
ATOM 2698 O O . ALA A 1 332 ? 22.233 3.201 -25.089 1.00 87.06 332 ALA A O 1
ATOM 2699 N N . ILE A 1 333 ? 22.411 4.525 -23.270 1.00 84.00 333 ILE A N 1
ATOM 2700 C CA . ILE A 1 333 ? 21.444 5.522 -23.744 1.00 84.00 333 ILE A CA 1
ATOM 2701 C C . ILE A 1 333 ? 21.887 6.036 -25.115 1.00 84.00 333 ILE A C 1
ATOM 2703 O O . ILE A 1 333 ? 21.120 5.958 -26.071 1.00 84.00 333 ILE A O 1
ATOM 2707 N N . LYS A 1 334 ? 23.146 6.470 -25.253 1.00 85.44 334 LYS A N 1
ATOM 2708 C CA . LYS A 1 334 ? 23.678 6.979 -26.525 1.00 85.44 334 LYS A CA 1
ATOM 2709 C C . LYS A 1 334 ? 23.640 5.926 -27.633 1.00 85.44 334 LYS A C 1
ATOM 2711 O O . LYS A 1 334 ? 23.133 6.203 -28.713 1.00 85.44 334 LYS A O 1
ATOM 2716 N N . HIS A 1 335 ? 24.131 4.719 -27.363 1.00 82.44 335 HIS A N 1
ATOM 2717 C CA . HIS A 1 335 ? 24.220 3.657 -28.363 1.00 82.44 335 HIS A CA 1
ATOM 2718 C C . HIS A 1 335 ? 22.846 3.210 -28.883 1.00 82.44 335 HIS A C 1
ATOM 2720 O O . HIS A 1 335 ? 22.635 3.119 -30.091 1.00 82.44 335 HIS A O 1
ATOM 2726 N N . PHE A 1 336 ? 21.890 2.962 -27.986 1.00 78.69 336 PHE A N 1
ATOM 2727 C CA . PHE A 1 336 ? 20.581 2.446 -28.380 1.00 78.69 336 PHE A CA 1
ATOM 2728 C C . PHE A 1 336 ? 19.604 3.529 -28.851 1.00 78.69 336 PHE A C 1
ATOM 2730 O O . PHE A 1 336 ? 18.708 3.205 -29.626 1.00 78.69 336 PHE A O 1
ATOM 2737 N N . SER A 1 337 ? 19.786 4.796 -28.456 1.00 70.62 337 SER A N 1
ATOM 2738 C CA . SER A 1 337 ? 18.992 5.908 -29.009 1.00 70.62 337 SER A CA 1
ATOM 2739 C C . SER A 1 337 ? 19.381 6.190 -30.458 1.00 70.62 337 SER A C 1
ATOM 2741 O O . SER A 1 337 ? 18.514 6.352 -31.306 1.00 70.62 337 SER A O 1
ATOM 2743 N N . LEU A 1 338 ? 20.682 6.157 -30.769 1.00 54.19 338 LEU A N 1
ATOM 2744 C CA . LEU A 1 338 ? 21.169 6.295 -32.142 1.00 54.19 338 LEU A CA 1
ATOM 2745 C C . LEU A 1 338 ? 20.742 5.107 -33.018 1.00 54.19 338 LEU A C 1
ATOM 2747 O O . LEU A 1 338 ? 20.473 5.286 -34.198 1.00 54.19 338 LEU A O 1
ATOM 2751 N N . GLY A 1 339 ? 20.626 3.901 -32.452 1.00 50.91 339 GLY A N 1
ATOM 2752 C CA . GLY A 1 339 ? 20.238 2.693 -33.186 1.00 50.91 339 GLY A CA 1
ATOM 2753 C C . GLY A 1 339 ? 18.787 2.652 -33.686 1.00 50.91 339 GLY A C 1
ATOM 2754 O O . GLY A 1 339 ? 18.530 1.966 -34.672 1.00 50.91 339 GLY A O 1
ATOM 2755 N N . GLN A 1 340 ? 17.844 3.368 -33.055 1.00 48.72 34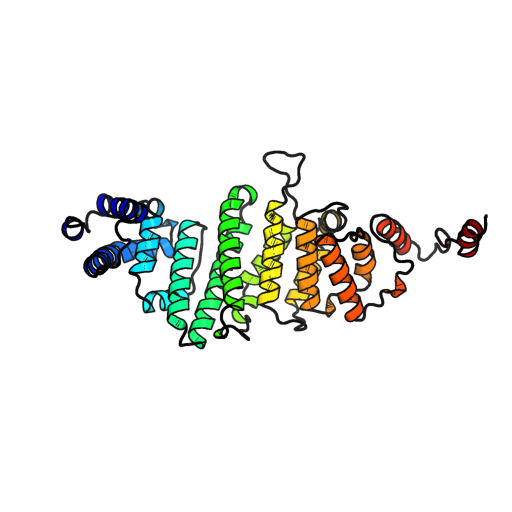0 GLN A N 1
ATOM 2756 C CA . GLN A 1 340 ? 16.426 3.339 -33.462 1.00 48.72 340 GLN A CA 1
ATOM 2757 C C . GLN A 1 340 ? 16.131 4.173 -34.720 1.00 48.72 340 GLN A C 1
ATOM 2759 O O . GLN A 1 340 ? 15.294 3.763 -35.520 1.00 48.72 340 GLN A O 1
ATOM 2764 N N . ASP A 1 341 ? 16.876 5.257 -34.953 1.00 43.03 341 ASP A N 1
ATOM 2765 C CA . ASP A 1 341 ? 16.805 6.048 -36.196 1.00 43.03 341 ASP A CA 1
ATOM 2766 C C . ASP A 1 341 ? 17.716 5.486 -37.310 1.00 43.03 341 ASP A C 1
ATOM 2768 O O . ASP A 1 341 ? 17.641 5.880 -38.475 1.00 43.03 341 ASP A O 1
ATOM 2772 N N . SER A 1 342 ? 18.575 4.523 -36.968 1.00 42.06 342 SER A N 1
ATOM 2773 C CA . SER A 1 342 ? 19.676 4.039 -37.806 1.00 42.06 342 SER A CA 1
ATOM 2774 C C . SER A 1 342 ? 19.412 2.678 -38.441 1.00 42.06 342 SER A C 1
ATOM 2776 O O . SER A 1 342 ? 20.318 1.849 -38.526 1.00 42.06 342 SER A O 1
ATOM 2778 N N . ALA A 1 343 ? 18.221 2.452 -39.002 1.00 43.34 343 ALA A N 1
ATOM 2779 C CA . ALA A 1 343 ? 18.053 1.364 -39.974 1.00 43.34 343 ALA A CA 1
ATOM 2780 C C . ALA A 1 343 ? 19.014 1.504 -41.186 1.00 43.34 343 ALA A C 1
ATOM 2782 O O . ALA A 1 343 ? 19.207 0.542 -41.921 1.00 43.34 343 ALA A O 1
ATOM 2783 N N . ASN A 1 344 ? 19.673 2.666 -41.345 1.00 42.06 344 ASN A N 1
ATOM 2784 C CA . ASN A 1 344 ? 20.635 2.971 -42.409 1.00 42.06 344 ASN A CA 1
ATOM 2785 C C . ASN A 1 344 ? 22.056 3.373 -41.951 1.00 42.06 344 ASN A C 1
ATOM 2787 O O . ASN A 1 344 ? 22.836 3.823 -42.786 1.00 42.06 344 ASN A O 1
ATOM 2791 N N . GLN A 1 345 ? 22.450 3.215 -40.681 1.00 41.59 345 GLN A N 1
ATOM 2792 C CA . GLN A 1 345 ? 23.837 3.503 -40.259 1.00 41.59 345 GLN A CA 1
ATOM 2793 C C . GLN A 1 345 ? 24.498 2.303 -39.577 1.00 41.59 345 GLN A C 1
ATOM 2795 O O . GLN A 1 345 ? 24.867 2.317 -38.404 1.00 41.59 345 GLN A O 1
ATOM 2800 N N . GLN A 1 346 ? 24.730 1.252 -40.364 1.00 42.91 346 GLN A N 1
ATOM 2801 C CA . GLN A 1 346 ? 25.911 0.426 -40.135 1.00 42.91 346 GLN A CA 1
ATOM 2802 C C . GLN A 1 346 ? 27.129 1.325 -40.388 1.00 42.91 346 GLN A C 1
ATOM 2804 O O . GLN A 1 346 ? 27.297 1.686 -41.540 1.00 42.91 346 GLN A O 1
ATOM 2809 N N . THR A 1 347 ? 27.916 1.685 -39.356 1.00 47.28 347 THR A N 1
ATOM 2810 C CA . THR A 1 347 ? 29.375 2.020 -39.404 1.00 47.28 347 THR A CA 1
ATOM 2811 C C . THR A 1 347 ? 29.856 3.125 -38.439 1.00 47.28 347 THR A C 1
ATOM 2813 O O . THR A 1 347 ? 30.713 3.915 -38.824 1.00 47.28 347 THR A O 1
ATOM 2816 N N . LEU A 1 348 ? 29.399 3.215 -37.182 1.00 42.03 348 LEU A N 1
ATOM 2817 C CA . LEU A 1 348 ? 30.055 4.154 -36.238 1.00 42.03 348 LEU A CA 1
ATOM 2818 C C . LEU A 1 348 ? 30.620 3.550 -34.947 1.00 42.03 348 LEU A C 1
ATOM 2820 O O . LEU A 1 348 ? 31.531 4.144 -34.384 1.00 42.03 348 LEU A O 1
ATOM 2824 N N . PHE A 1 349 ? 30.209 2.349 -34.519 1.00 43.38 349 PHE A N 1
ATOM 2825 C CA . PHE A 1 349 ? 30.770 1.725 -33.304 1.00 43.38 349 PHE A CA 1
ATOM 2826 C C . PHE A 1 349 ? 30.974 0.207 -33.393 1.00 43.38 349 PHE A C 1
ATOM 2828 O O . PHE A 1 349 ? 30.833 -0.508 -32.404 1.00 43.38 349 PHE A O 1
ATOM 2835 N N . ARG A 1 350 ? 31.377 -0.315 -34.558 1.00 40.31 350 ARG A N 1
ATOM 2836 C CA . ARG A 1 350 ? 32.165 -1.555 -34.532 1.00 40.31 350 ARG A CA 1
ATOM 2837 C C . ARG A 1 350 ? 33.585 -1.166 -34.155 1.00 40.31 350 ARG A C 1
ATOM 2839 O O . ARG A 1 350 ? 34.379 -0.845 -35.031 1.00 40.31 350 ARG A O 1
ATOM 2846 N N . THR A 1 351 ? 33.902 -1.184 -32.864 1.00 46.78 351 THR A N 1
ATOM 2847 C CA . THR A 1 351 ? 35.298 -1.300 -32.442 1.00 46.78 351 THR A CA 1
ATOM 2848 C C . THR A 1 351 ? 35.845 -2.550 -33.118 1.00 46.78 351 THR A C 1
ATOM 2850 O O . THR A 1 351 ? 35.347 -3.657 -32.904 1.00 46.78 351 THR A O 1
ATOM 2853 N N . ASN A 1 352 ? 36.800 -2.365 -34.025 1.00 47.78 352 ASN A N 1
ATOM 2854 C CA . ASN A 1 352 ? 37.457 -3.472 -34.686 1.00 47.78 352 ASN A CA 1
ATOM 2855 C C . ASN A 1 352 ? 38.213 -4.252 -33.606 1.00 47.78 352 ASN A C 1
ATOM 2857 O O . ASN A 1 352 ? 39.178 -3.744 -33.038 1.00 47.78 352 ASN A O 1
ATOM 2861 N N . ASN A 1 353 ? 37.769 -5.472 -33.294 1.00 50.34 353 ASN A N 1
ATOM 2862 C CA . ASN A 1 353 ? 38.421 -6.303 -32.280 1.00 50.34 353 ASN A CA 1
ATOM 2863 C C . ASN A 1 353 ? 39.925 -6.458 -32.573 1.00 50.34 353 ASN A C 1
ATOM 2865 O O . ASN A 1 353 ? 40.717 -6.522 -31.640 1.00 50.34 353 ASN A O 1
ATOM 2869 N N . ALA A 1 354 ? 40.334 -6.426 -33.848 1.00 55.03 354 ALA A N 1
ATOM 2870 C CA . ALA A 1 354 ? 41.741 -6.471 -34.235 1.00 55.03 354 ALA A CA 1
ATOM 2871 C C . ALA A 1 354 ? 42.556 -5.258 -33.743 1.00 55.03 354 ALA A C 1
ATOM 2873 O O . ALA A 1 354 ? 43.705 -5.431 -33.352 1.00 55.03 354 ALA A O 1
ATOM 2874 N N . GLU A 1 355 ? 41.980 -4.053 -33.699 1.00 53.31 355 GLU A N 1
ATOM 2875 C CA . GLU A 1 355 ? 42.665 -2.851 -33.191 1.00 53.31 355 GLU A CA 1
ATOM 2876 C C . GLU A 1 355 ? 42.781 -2.865 -31.664 1.00 53.31 355 GLU A C 1
ATOM 2878 O O . GLU A 1 355 ? 43.812 -2.480 -31.117 1.00 53.31 355 GLU A O 1
ATOM 2883 N N . VAL A 1 356 ? 41.763 -3.379 -30.969 1.00 54.59 356 VAL A N 1
ATOM 2884 C CA . VAL A 1 356 ? 41.796 -3.546 -29.507 1.00 54.59 356 VAL A CA 1
ATOM 2885 C C . VAL A 1 356 ? 42.836 -4.598 -29.103 1.00 54.59 356 VAL A C 1
ATOM 2887 O O . VAL A 1 356 ? 43.603 -4.373 -28.170 1.00 54.59 356 VAL A O 1
ATOM 2890 N N . PHE A 1 357 ? 42.932 -5.712 -29.836 1.00 55.88 357 PHE A N 1
ATOM 2891 C CA . PHE A 1 357 ? 43.980 -6.714 -29.610 1.00 55.88 357 PHE A CA 1
ATOM 2892 C C . PHE A 1 357 ? 45.378 -6.226 -30.024 1.00 55.88 357 PHE A C 1
ATOM 2894 O O . PHE A 1 357 ? 46.359 -6.598 -29.387 1.00 55.88 357 PHE A O 1
ATOM 2901 N N . ALA A 1 358 ? 45.495 -5.348 -31.024 1.00 61.91 358 ALA A N 1
ATOM 2902 C CA . ALA A 1 358 ? 46.774 -4.737 -31.394 1.00 61.91 358 ALA A CA 1
ATOM 2903 C C . ALA A 1 358 ? 47.323 -3.791 -30.310 1.00 61.91 358 ALA A C 1
ATOM 2905 O O . ALA A 1 358 ? 48.538 -3.663 -30.170 1.00 61.91 358 ALA A O 1
ATOM 2906 N N . LEU A 1 359 ? 46.450 -3.161 -29.518 1.00 56.44 359 LEU A N 1
ATOM 2907 C CA . LEU A 1 359 ? 46.846 -2.336 -28.371 1.00 56.44 359 LEU A CA 1
ATOM 2908 C C . LEU A 1 359 ? 47.318 -3.167 -27.168 1.00 56.44 359 LEU A C 1
ATOM 2910 O O . LEU A 1 359 ? 48.111 -2.671 -26.376 1.00 56.44 359 LEU A O 1
ATOM 2914 N N . LEU A 1 360 ? 46.869 -4.420 -27.052 1.00 55.56 360 LEU A N 1
ATOM 2915 C CA . LEU A 1 360 ? 47.307 -5.359 -26.010 1.00 55.56 360 LEU A CA 1
ATOM 2916 C C . LEU A 1 360 ? 48.651 -6.035 -26.333 1.00 55.56 360 LEU A C 1
ATOM 2918 O O . LEU A 1 360 ? 49.303 -6.533 -25.427 1.00 55.56 360 LEU A O 1
ATOM 2922 N N . ASN A 1 361 ? 49.072 -6.026 -27.601 1.00 50.72 361 ASN A N 1
ATOM 2923 C CA . ASN A 1 361 ? 50.323 -6.638 -28.066 1.00 50.72 361 ASN A CA 1
ATOM 2924 C C . ASN A 1 361 ? 51.476 -5.630 -28.239 1.00 50.72 361 ASN A C 1
ATOM 2926 O O . ASN A 1 361 ? 52.463 -5.937 -28.904 1.00 50.72 361 ASN A O 1
ATOM 2930 N N .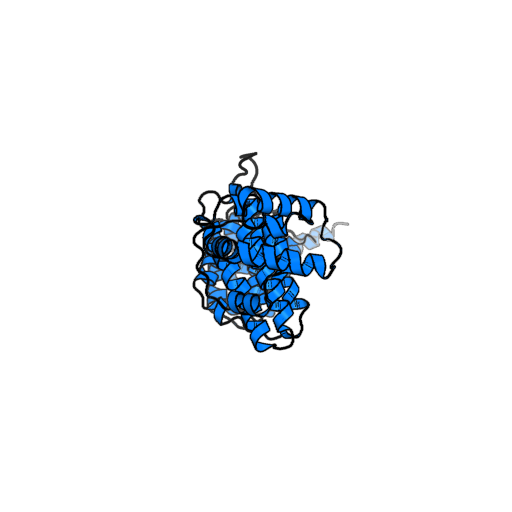 ARG A 1 362 ? 51.357 -4.416 -27.685 1.00 48.00 362 ARG A N 1
ATOM 2931 C CA . ARG A 1 362 ? 52.488 -3.487 -27.547 1.00 48.00 362 ARG A CA 1
ATOM 2932 C C . ARG A 1 362 ? 53.105 -3.623 -26.153 1.00 48.00 362 ARG A C 1
ATOM 2934 O O . ARG A 1 362 ? 52.949 -2.732 -25.324 1.00 48.00 362 ARG A O 1
ATOM 2941 N N . GLU A 1 363 ? 53.812 -4.728 -25.949 1.00 40.84 363 GLU A N 1
ATOM 2942 C CA . GLU A 1 363 ? 54.966 -4.827 -25.045 1.00 40.84 363 GLU A CA 1
ATOM 2943 C C . GLU A 1 363 ? 56.160 -5.374 -25.825 1.00 40.84 363 GLU A C 1
ATOM 2945 O O . GLU A 1 363 ? 55.962 -6.345 -26.595 1.00 40.84 363 GLU A O 1
#

Secondary structure (DSSP, 8-state):
-TTSTTTTT-HHHHHHHHHHHHHTTTT-S--HHHHHHHHHHHHHHHHHHHHHHH-GGGS-HHHHH-HHHHHHHHHHHS-HHHHHHHHHS-----S--HHHHHHHHHHHHHHHHHTTT-HHHHHHHHHHHHHHHHHHHHHHTTSS-GGGGHHHHHHHHHHHHHHHHHHHH-GGGTT---HHHHTSHHHHHHHHHHHHHHH--EEPSS-TTSEE-TTHHHHHHHHHHHHHHS-TT---HHHHHHHHHHHT-TTHHHHHT-SS--HHHHHHHHHHHHHHHH-GGG--GGGHHHHHHH--SSSSHHHHHHHHHHHHHHHTT--GGGG-S---HHHHHHHHHHHHH-TT---S----HHHHHHHHT--

InterPro domains:
  IPR039844 Nucleolar pre-ribosomal-associated protein 1 [PTHR13500] (154-347)

Foldseek 3Di:
DVCCVVCLVVCVPNLVVLLVCVVVCVVVDPDPVSLVSLQSNCVNCVVLLVCCQQPVVPHDVSCVVSLSSSLVSCLRHPDLVNLLVVLLDDGDDDDDDLSSLSNNLSSLVSNLVSCLVPLVSNLSSLLSNVVVLLNQLLRLLPDPDNVVVLVSVVSSLVSLVVSLVVCVVRPSNPPRANVVPCPDPSLLSLLLSLLLQQLDFQQDPVGNVDTDNSSVSSLQSNLSVLLVNADFQQADPSLLVSLVSNVPHPCNLVQLLPLDDGSSNQSSLSSNLSSCRRRVVNQDLVCLLSLQQSANPDPDSSNVSSVSSVVSSVVSPRPSVVLPPRHHHPRSNVVVVVVVVPPPDDDDDPPPVVVVVVVVPPD

pLDDT: mean 87.38, std 12.53, range [40.31, 98.5]

Radius of gyration: 27.01 Å; chains: 1; bounding box: 78×44×86 Å

Sequence (363 aa):
LELIPGNVSKKELIYPLMNVAFQKSVFKEDSEEHKKLLGTVYNEFKSGLNKTIEKPGKAAVIYKENTIANQQLLQRCMPKNECVDFAKKKLKLDSIEVYQLKLMMEIYRKAFESCKEDATQLRVVYSNVFNVLLQFFNILLKVNDLLKEVEKLNEIVLATFSWVKLHSNCKELHGLEFKEIIETSNWTNFCKLALKTGIDTQKSPENPSRLDERLHVLLKITAVLVDLFYADNSSPAEIANLYELALSHSRFLDVILVPFQFKVKKSLVHLLLILARKNHSVMDKKHIPILLGSYGATLTETNRFILALIQHYERSGVHIHEFRPFLWGDAAIKHFSLGQDSANQQTLFRTNNAEVFALLNRE